Protein AF-A0A952TR27-F1 (afdb_monomer_lite)

Foldseek 3Di:
DQPAAQPDPPVPRQQPDPWFWFEEQQAIWIDQWDFQDCDDQQEGEPDDSQFRTAGSSQSRLVRVLRNVLCVVPVLRHKYKYGQAGSTFDDDPPDSGNRGRQKTWIFATLADDFDFCADPVRAGHSSHPLVSSLSSLLSQQSHWADDVVPIHRQWLAKEAAPNSLQVNLVVCVVVVVQVDPSSLSSLLRYHHDPDRRGTIMIGGAGHPVNPRYDGDPRDRDPTRPNDDPPPPPDPPPDDD

Radius of gyration: 18.31 Å; chains: 1; bounding box: 43×50×58 Å

pLDDT: mean 86.43, std 16.51, range [35.38, 98.5]

Sequence (239 aa):
MIPGSWLDLELGGESIGKAQGRGAEVSGRLEKGTLLPEKGPGFVRLGGAAVNWGAGHLVSLLMRASEALNQRDSRSVIHIGGISHREGGRFQPHKSHQNGLDADILFVGRSRWGSVLNSSQKVTERFDLEKNWEFWRLLVSQRIGTDEDSESVVAMILVSPAIKDRLCQWAREKNVLDDELNRDVMRRIRPTSGHDGHFHLRLHCSPFHKKCVRTKVLLAAGDGCQKKRIRRGAVQARS

Structure (mmCIF, N/CA/C/O backbone):
data_AF-A0A952TR27-F1
#
_entry.id   AF-A0A952TR27-F1
#
loop_
_atom_site.group_PDB
_atom_site.id
_atom_site.type_symbol
_atom_site.label_atom_id
_atom_site.label_alt_id
_atom_site.label_comp_id
_atom_site.label_asym_id
_atom_site.label_entity_id
_atom_site.label_seq_id
_atom_site.pdbx_PDB_ins_code
_atom_site.Cartn_x
_atom_site.Cartn_y
_atom_site.Cartn_z
_atom_site.occupancy
_atom_site.B_iso_or_equiv
_atom_site.auth_seq_id
_atom_site.auth_comp_id
_atom_site.auth_asym_id
_atom_site.auth_atom_id
_atom_site.pdbx_PDB_model_num
ATOM 1 N N . MET A 1 1 ? -5.469 -18.338 8.223 1.00 35.38 1 MET A N 1
ATOM 2 C CA . MET A 1 1 ? -4.060 -18.494 7.800 1.00 35.38 1 MET A CA 1
ATOM 3 C C . MET A 1 1 ? -3.817 -17.597 6.598 1.00 35.38 1 MET A C 1
ATOM 5 O O . MET A 1 1 ? -4.671 -17.562 5.722 1.00 35.38 1 MET A O 1
ATOM 9 N N . ILE A 1 2 ? -2.725 -16.830 6.579 1.00 42.59 2 ILE A N 1
ATOM 10 C CA . ILE A 1 2 ? -2.243 -16.173 5.354 1.00 42.59 2 ILE A CA 1
ATOM 11 C C . ILE A 1 2 ? -1.400 -17.251 4.654 1.00 42.59 2 ILE A C 1
ATOM 13 O O . ILE A 1 2 ? -0.426 -17.681 5.270 1.00 42.59 2 ILE A O 1
ATOM 17 N N . PRO A 1 3 ? -1.790 -17.786 3.479 1.00 46.06 3 PRO A N 1
ATOM 18 C CA . PRO A 1 3 ? -0.911 -18.690 2.735 1.00 46.06 3 PRO A CA 1
ATOM 19 C C . PRO A 1 3 ? 0.459 -18.024 2.495 1.00 46.06 3 PRO A C 1
ATOM 21 O O . PRO A 1 3 ? 0.533 -16.799 2.537 1.00 46.06 3 PRO A O 1
ATOM 24 N N . GLY A 1 4 ? 1.530 -18.808 2.305 1.00 55.09 4 GLY A N 1
ATOM 25 C CA . GLY A 1 4 ? 2.909 -18.303 2.128 1.00 55.09 4 GLY A CA 1
ATOM 26 C C . GLY A 1 4 ? 3.055 -17.222 1.041 1.00 55.09 4 GLY A C 1
ATOM 27 O O . GLY A 1 4 ? 2.094 -16.946 0.335 1.00 55.09 4 GLY A O 1
ATOM 28 N N . SER A 1 5 ? 4.233 -16.590 0.909 1.00 57.59 5 SER A N 1
ATOM 29 C CA . SER A 1 5 ? 4.451 -15.482 -0.051 1.00 57.59 5 SER A CA 1
ATOM 30 C C . SER A 1 5 ? 3.920 -15.840 -1.445 1.00 57.59 5 SER A C 1
ATOM 32 O O . SER A 1 5 ? 4.389 -16.792 -2.058 1.00 57.59 5 SER A O 1
ATOM 34 N N . TRP A 1 6 ? 2.936 -15.084 -1.936 1.00 61.69 6 TRP A N 1
ATOM 35 C CA . TRP A 1 6 ? 2.393 -15.200 -3.297 1.00 61.69 6 TRP A CA 1
ATOM 36 C C . TRP A 1 6 ? 3.243 -14.424 -4.297 1.00 61.69 6 TRP A C 1
ATOM 38 O O . TRP A 1 6 ? 3.119 -14.598 -5.499 1.00 61.69 6 TRP A O 1
ATOM 48 N N . LEU A 1 7 ? 4.104 -13.533 -3.808 1.00 62.00 7 LEU A N 1
ATOM 49 C CA . LEU A 1 7 ? 5.079 -12.851 -4.638 1.00 62.00 7 LEU A CA 1
ATOM 50 C C . LEU A 1 7 ? 6.337 -13.730 -4.728 1.00 62.00 7 LEU A C 1
ATOM 52 O O . LEU A 1 7 ? 7.216 -13.635 -3.874 1.00 62.00 7 LEU A O 1
ATOM 56 N N . ASP A 1 8 ? 6.391 -14.617 -5.722 1.00 51.78 8 ASP A N 1
ATOM 57 C CA . ASP A 1 8 ? 7.579 -15.416 -6.058 1.00 51.78 8 ASP A CA 1
ATOM 58 C C . ASP A 1 8 ? 8.388 -14.695 -7.138 1.00 51.78 8 ASP A C 1
ATOM 60 O O . ASP A 1 8 ? 8.110 -14.800 -8.322 1.00 51.78 8 ASP A O 1
ATOM 64 N N . LEU A 1 9 ? 9.418 -13.944 -6.768 1.00 54.09 9 LEU A N 1
ATOM 65 C CA . LEU A 1 9 ? 10.203 -13.222 -7.771 1.00 54.09 9 LEU A CA 1
ATOM 66 C C . LEU A 1 9 ? 11.326 -14.068 -8.387 1.00 54.09 9 LEU A C 1
ATOM 68 O O . LEU A 1 9 ? 11.958 -13.595 -9.332 1.00 54.09 9 LEU A O 1
ATOM 72 N N . GLU A 1 10 ? 11.571 -15.288 -7.906 1.00 40.22 10 GLU A N 1
ATOM 73 C CA . GLU A 1 10 ? 12.765 -16.074 -8.243 1.00 40.22 10 GLU A CA 1
ATOM 74 C C . GLU A 1 10 ? 12.675 -16.745 -9.621 1.00 40.22 10 GLU A C 1
ATOM 76 O O . GLU A 1 10 ? 13.685 -16.870 -10.313 1.00 40.22 10 GLU A O 1
ATOM 81 N N . LEU A 1 11 ? 11.463 -17.050 -10.097 1.00 38.12 11 LEU A N 1
ATOM 82 C CA . LEU A 1 11 ? 11.213 -17.599 -11.442 1.00 38.12 11 LEU A CA 1
ATOM 83 C C . LEU A 1 11 ? 10.547 -16.598 -12.407 1.00 38.12 11 LEU A C 1
ATOM 85 O O . LEU A 1 11 ? 9.962 -16.983 -13.420 1.00 38.12 11 LEU A O 1
ATOM 89 N N . GLY A 1 12 ? 10.579 -15.299 -12.088 1.00 38.22 12 GLY A N 1
ATOM 90 C CA . GLY A 1 12 ? 9.642 -14.339 -12.685 1.00 38.22 12 GLY A CA 1
ATOM 91 C C . GLY A 1 12 ? 8.189 -14.592 -12.254 1.00 38.22 12 GLY A C 1
ATOM 92 O O . GLY A 1 12 ? 7.263 -14.130 -12.923 1.00 38.22 12 GLY A O 1
ATOM 93 N N . GLY A 1 13 ? 8.000 -15.332 -11.158 1.00 37.00 13 GLY A N 1
ATOM 94 C CA . GLY A 1 13 ? 6.715 -15.752 -10.619 1.00 37.00 13 GLY A CA 1
ATOM 95 C C . GLY A 1 13 ? 5.808 -14.557 -10.334 1.00 37.00 13 GLY A C 1
ATOM 96 O O . GLY A 1 13 ? 6.085 -13.630 -9.576 1.00 37.00 13 GLY A O 1
ATOM 97 N N . GLU A 1 14 ? 4.706 -14.539 -11.069 1.00 49.25 14 GLU A N 1
ATOM 98 C CA . GLU A 1 14 ? 3.582 -13.631 -10.872 1.00 49.25 14 GLU A CA 1
ATOM 99 C C . GLU A 1 14 ? 3.907 -12.127 -10.833 1.00 49.25 14 GLU A C 1
ATOM 101 O O . GLU A 1 14 ? 3.063 -11.352 -10.408 1.00 49.25 14 GLU A O 1
ATOM 106 N N . SER A 1 15 ? 5.061 -11.670 -11.327 1.00 60.44 15 SER A N 1
ATOM 107 C CA . SER A 1 15 ? 5.248 -10.277 -11.735 1.00 60.44 15 SER A CA 1
ATOM 108 C C . SER A 1 15 ? 4.719 -10.136 -13.157 1.00 60.44 15 SER A C 1
ATOM 110 O O . SER A 1 15 ? 5.326 -10.628 -14.108 1.00 60.44 15 SER A O 1
ATOM 112 N N . ILE A 1 16 ? 3.591 -9.449 -13.332 1.00 59.28 16 ILE A N 1
ATOM 113 C CA . ILE A 1 16 ? 3.020 -9.246 -14.666 1.00 59.28 16 ILE A CA 1
ATOM 114 C C . ILE A 1 16 ? 3.969 -8.406 -15.531 1.00 59.28 16 ILE A C 1
ATOM 116 O O . ILE A 1 16 ? 4.169 -7.208 -15.309 1.00 59.28 16 ILE A O 1
ATOM 120 N N . GLY A 1 17 ? 4.478 -9.040 -16.587 1.00 61.75 17 GLY A N 1
ATOM 121 C CA . GLY A 1 17 ? 5.223 -8.390 -17.655 1.00 61.75 17 GLY A CA 1
ATOM 122 C C . GLY A 1 17 ? 6.673 -8.053 -17.304 1.00 61.75 17 GLY A C 1
ATOM 123 O O . GLY A 1 17 ? 7.193 -8.349 -16.234 1.00 61.75 17 GLY A O 1
ATOM 124 N N . LYS A 1 18 ? 7.353 -7.408 -18.256 1.00 74.19 18 LYS A N 1
ATOM 125 C CA . LYS A 1 18 ? 8.771 -7.019 -18.151 1.00 74.19 18 LYS A CA 1
ATOM 126 C C . LYS A 1 18 ? 8.946 -5.607 -17.567 1.00 74.19 18 LYS A C 1
ATOM 128 O O . LYS A 1 18 ? 9.936 -4.954 -17.891 1.00 74.19 18 LYS A O 1
ATOM 133 N N . ALA A 1 19 ? 7.969 -5.121 -16.799 1.00 82.88 19 ALA A N 1
ATOM 134 C CA . ALA A 1 19 ? 7.911 -3.745 -16.317 1.00 82.88 19 ALA A CA 1
ATOM 135 C C . ALA A 1 19 ? 8.901 -3.503 -15.172 1.00 82.88 19 ALA A C 1
ATOM 137 O O . ALA A 1 19 ? 8.807 -4.158 -14.134 1.00 82.88 19 ALA A O 1
ATOM 138 N N . GLN A 1 20 ? 9.816 -2.543 -15.334 1.00 85.94 20 GLN A N 1
ATOM 139 C CA . GLN A 1 20 ? 10.893 -2.290 -14.372 1.00 85.94 20 GLN A CA 1
ATOM 140 C C . GLN A 1 20 ? 10.987 -0.821 -13.976 1.00 85.94 20 GLN A C 1
ATOM 142 O O . GLN A 1 20 ? 11.104 0.064 -14.826 1.00 85.94 20 GLN A O 1
ATOM 147 N N . GLY A 1 21 ? 11.013 -0.572 -12.669 1.00 88.31 21 GLY A N 1
ATOM 148 C CA . GLY A 1 21 ? 11.338 0.742 -12.128 1.00 88.31 21 GLY A CA 1
ATOM 149 C C . GLY A 1 21 ? 12.827 1.055 -12.270 1.00 88.31 21 GLY A C 1
ATOM 150 O O . GLY A 1 21 ? 13.686 0.201 -12.036 1.00 88.31 21 GLY A O 1
ATOM 151 N N . ARG A 1 22 ? 13.138 2.298 -12.631 1.00 91.00 22 ARG A N 1
ATOM 152 C CA . ARG A 1 22 ? 14.495 2.846 -12.702 1.00 91.00 22 ARG A CA 1
ATOM 153 C C . ARG A 1 22 ? 14.609 4.139 -11.917 1.00 91.00 22 ARG A C 1
ATOM 155 O O . ARG A 1 22 ? 13.667 4.927 -11.890 1.00 91.00 22 ARG A O 1
ATOM 162 N N . GLY A 1 23 ? 15.789 4.389 -11.358 1.00 93.31 23 GLY A N 1
ATOM 163 C CA . GLY A 1 23 ? 16.026 5.567 -10.529 1.00 93.31 23 GLY A CA 1
ATOM 164 C C . GLY A 1 23 ? 15.224 5.524 -9.228 1.00 93.31 23 GLY A C 1
ATOM 165 O O . GLY A 1 23 ? 14.748 4.463 -8.811 1.00 93.31 23 GLY A O 1
ATOM 166 N N . ALA A 1 24 ? 15.113 6.679 -8.579 1.00 92.50 24 ALA A N 1
ATOM 167 C CA . ALA A 1 24 ? 14.409 6.834 -7.310 1.00 92.50 24 ALA A CA 1
ATOM 168 C C . ALA A 1 24 ? 12.941 7.236 -7.525 1.00 92.50 24 ALA A C 1
ATOM 170 O O . ALA A 1 24 ? 12.539 7.630 -8.620 1.00 92.50 24 ALA A O 1
ATOM 171 N N . GLU A 1 25 ? 12.147 7.211 -6.458 1.00 91.12 25 GLU A N 1
ATOM 172 C CA . GLU A 1 25 ? 10.722 7.562 -6.470 1.00 91.12 25 GLU A CA 1
ATOM 173 C C . GLU A 1 25 ? 10.421 8.978 -7.011 1.00 91.12 25 GLU A C 1
ATOM 175 O O . GLU A 1 25 ? 9.340 9.210 -7.545 1.00 91.12 25 GLU A O 1
ATOM 180 N N . VAL A 1 26 ? 11.368 9.922 -6.884 1.00 93.75 26 VAL A N 1
ATOM 181 C CA . VAL A 1 26 ? 11.236 11.358 -7.217 1.00 93.75 26 VAL A CA 1
ATOM 182 C C . VAL A 1 26 ? 12.110 11.787 -8.405 1.00 93.75 26 VAL A C 1
ATOM 184 O O . VAL A 1 26 ? 12.136 12.964 -8.768 1.00 93.75 26 VAL A O 1
ATOM 187 N N . SER A 1 27 ? 12.848 10.851 -8.995 1.00 93.69 27 SER A N 1
ATOM 188 C CA . SER A 1 27 ? 13.747 11.077 -10.134 1.00 93.69 27 SER A CA 1
ATOM 189 C C . SER A 1 27 ? 13.903 9.776 -10.922 1.00 93.69 27 SER A C 1
ATOM 191 O O . SER A 1 27 ? 15.001 9.248 -11.122 1.00 93.69 27 SER A O 1
ATOM 193 N N . GLY A 1 28 ? 12.758 9.216 -11.298 1.00 94.62 28 GLY A N 1
ATOM 194 C CA . GLY A 1 28 ? 12.644 7.855 -11.798 1.00 94.62 28 GLY A CA 1
ATOM 195 C C . GLY A 1 28 ? 12.038 7.764 -13.188 1.00 94.62 28 GLY A C 1
ATOM 196 O O . GLY A 1 28 ? 11.567 8.748 -13.758 1.00 94.62 28 GLY A O 1
ATOM 197 N N . ARG A 1 29 ? 12.065 6.548 -13.730 1.00 95.31 29 ARG A N 1
ATOM 198 C CA . ARG A 1 29 ? 11.350 6.151 -14.947 1.00 95.31 29 ARG A CA 1
ATOM 199 C C . ARG A 1 29 ? 10.797 4.744 -14.783 1.00 95.31 29 ARG A C 1
ATOM 201 O O . ARG A 1 29 ? 11.313 3.961 -13.984 1.00 95.31 29 ARG A O 1
ATOM 208 N N . LEU A 1 30 ? 9.794 4.418 -15.582 1.00 94.81 30 LEU A N 1
ATOM 209 C CA . LEU A 1 30 ? 9.240 3.079 -15.704 1.00 94.81 30 LEU A CA 1
ATOM 210 C C . LEU A 1 30 ? 9.549 2.549 -17.106 1.00 94.81 30 LEU A C 1
ATOM 212 O O . LEU A 1 30 ? 9.201 3.164 -18.109 1.00 94.81 30 LEU A O 1
ATOM 216 N N . GLU A 1 31 ? 10.223 1.409 -17.195 1.00 92.69 31 GLU A N 1
ATOM 217 C CA . GLU A 1 31 ? 10.453 0.730 -18.468 1.00 92.69 31 GLU A CA 1
ATOM 218 C C . GLU A 1 31 ? 9.389 -0.336 -18.681 1.00 92.69 31 GLU A C 1
ATOM 220 O O . GLU A 1 31 ? 9.155 -1.142 -17.786 1.00 92.69 31 GLU A O 1
ATOM 225 N N . LYS A 1 32 ? 8.788 -0.369 -19.879 1.00 90.69 32 LYS A N 1
ATOM 226 C CA . LYS A 1 32 ? 7.778 -1.370 -20.271 1.00 90.69 32 LYS A CA 1
ATOM 227 C C . LYS A 1 32 ? 6.636 -1.484 -19.256 1.00 90.69 32 LYS A C 1
ATOM 229 O O . LYS A 1 32 ? 6.249 -2.599 -18.925 1.00 90.69 32 LYS A O 1
ATOM 234 N N . GLY A 1 33 ? 6.145 -0.345 -18.760 1.00 91.12 33 GLY A N 1
ATOM 235 C CA . GLY A 1 33 ? 5.144 -0.292 -17.700 1.00 91.12 33 GLY A CA 1
ATOM 236 C C . GLY A 1 33 ? 3.962 -1.229 -17.933 1.00 91.12 33 GLY A C 1
ATOM 237 O O . GLY A 1 33 ? 3.490 -1.386 -19.062 1.00 91.12 33 GLY A O 1
ATOM 238 N N . THR A 1 34 ? 3.473 -1.821 -16.849 1.00 93.94 34 THR A N 1
ATOM 239 C CA . THR A 1 34 ? 2.275 -2.660 -16.853 1.00 93.94 34 THR A CA 1
ATOM 240 C C . THR A 1 34 ? 1.090 -1.799 -16.440 1.00 93.94 34 THR A C 1
ATOM 242 O O . THR A 1 34 ? 1.102 -1.206 -15.364 1.00 93.94 34 THR A O 1
ATOM 245 N N . LEU A 1 35 ? 0.071 -1.706 -17.294 1.00 95.44 35 LEU A N 1
ATOM 246 C CA . LEU A 1 35 ? -1.171 -1.013 -16.956 1.00 95.44 35 LEU A CA 1
ATOM 247 C 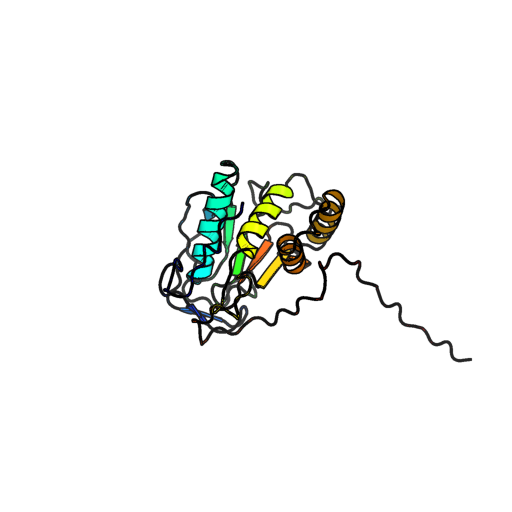C . LEU A 1 35 ? -1.977 -1.863 -15.973 1.00 95.44 35 LEU A C 1
ATOM 249 O O . LEU A 1 35 ? -2.249 -3.031 -16.252 1.00 95.44 35 LEU A O 1
ATOM 253 N N . LEU A 1 36 ? -2.400 -1.270 -14.857 1.00 96.31 36 LEU A N 1
ATOM 254 C CA . LEU A 1 36 ? -3.391 -1.892 -13.983 1.00 96.31 36 LEU A CA 1
ATOM 255 C C . LEU A 1 36 ? -4.721 -2.050 -14.756 1.00 96.31 36 LEU A C 1
ATOM 257 O O . LEU A 1 36 ? -5.202 -1.061 -15.323 1.00 96.31 36 LEU A O 1
ATOM 261 N N . PRO A 1 37 ? -5.346 -3.245 -14.786 1.00 95.81 37 PRO A N 1
ATOM 262 C CA . PRO A 1 37 ? -6.660 -3.422 -15.401 1.00 95.81 37 PRO A CA 1
ATOM 263 C C . PRO A 1 37 ? -7.706 -2.470 -14.811 1.00 95.81 37 PRO A C 1
ATOM 265 O O . PRO A 1 37 ? -7.590 -2.028 -13.672 1.00 95.81 37 PRO A O 1
ATOM 268 N N . GLU A 1 38 ? -8.751 -2.148 -15.571 1.00 96.56 38 GLU A N 1
ATOM 269 C CA . GLU A 1 38 ? -9.817 -1.249 -15.096 1.00 96.56 38 GLU A CA 1
ATOM 270 C C . GLU A 1 38 ? -10.526 -1.753 -13.838 1.00 96.56 38 GLU A C 1
ATOM 272 O O . GLU A 1 38 ? -10.900 -0.969 -12.967 1.00 96.56 38 GLU A O 1
ATOM 277 N N . LYS A 1 39 ? -10.692 -3.067 -13.734 1.00 96.62 39 LYS A N 1
ATOM 278 C CA . LYS A 1 39 ? -11.258 -3.754 -12.579 1.00 96.62 39 LYS A CA 1
ATOM 279 C C . LYS A 1 39 ? -10.799 -5.205 -12.577 1.00 96.62 39 LYS A C 1
ATOM 281 O O . LYS A 1 39 ? -10.413 -5.739 -13.617 1.00 96.62 39 LYS A O 1
ATOM 286 N N . GLY A 1 40 ? -10.909 -5.842 -11.425 1.00 95.81 40 GLY A N 1
ATOM 287 C CA . GLY A 1 40 ? -10.716 -7.276 -11.254 1.00 95.81 40 GLY A CA 1
ATOM 288 C C . GLY A 1 40 ? -11.304 -7.729 -9.919 1.00 95.81 40 GLY A C 1
ATOM 289 O O . GLY A 1 40 ? -11.969 -6.933 -9.247 1.00 95.81 40 GLY A O 1
ATOM 290 N N . PRO A 1 41 ? -11.087 -8.991 -9.522 1.00 95.00 41 PRO A N 1
ATOM 291 C CA . PRO A 1 41 ? -11.549 -9.490 -8.232 1.00 95.00 41 PRO A CA 1
ATOM 292 C C . PRO A 1 41 ? -11.053 -8.596 -7.087 1.00 95.00 41 PRO A C 1
ATOM 294 O O . PRO A 1 41 ? -9.854 -8.437 -6.874 1.00 95.00 41 PRO A O 1
ATOM 297 N N . GLY A 1 42 ? -11.984 -7.954 -6.382 1.00 95.81 42 GLY A N 1
ATOM 298 C CA . GLY A 1 42 ? -11.676 -7.115 -5.226 1.00 95.81 42 GLY A CA 1
ATOM 299 C C . GLY A 1 42 ? -11.098 -5.728 -5.493 1.00 95.81 42 GLY A C 1
ATOM 300 O O . GLY A 1 42 ? -10.805 -5.039 -4.518 1.00 95.81 42 GLY A O 1
ATOM 301 N N . PHE A 1 43 ? -10.948 -5.268 -6.741 1.00 96.88 43 PHE A N 1
ATOM 302 C CA . PHE A 1 43 ? -10.454 -3.910 -7.000 1.00 96.88 43 PHE A CA 1
ATOM 303 C C . PHE A 1 43 ? -11.090 -3.210 -8.200 1.00 96.88 43 PHE A C 1
ATOM 305 O O . PHE A 1 43 ? -11.542 -3.828 -9.166 1.00 96.88 43 PHE A O 1
ATOM 312 N N . VAL A 1 44 ? -11.036 -1.881 -8.151 1.00 96.19 44 VAL A N 1
ATOM 313 C CA . VAL A 1 44 ? -11.328 -0.989 -9.273 1.00 96.19 44 VAL A CA 1
ATOM 314 C C . VAL A 1 44 ? -10.217 0.043 -9.416 1.00 96.19 44 VAL A C 1
ATOM 316 O O . VAL A 1 44 ? -9.720 0.603 -8.433 1.00 96.19 44 VAL A O 1
ATOM 319 N N . ARG A 1 45 ? -9.824 0.303 -10.659 1.00 95.88 45 ARG A N 1
ATOM 320 C CA . ARG A 1 45 ? -8.885 1.363 -11.005 1.00 95.88 45 ARG A CA 1
ATOM 321 C C . ARG A 1 45 ? -9.630 2.684 -11.096 1.00 95.88 45 ARG A C 1
ATOM 323 O O . ARG A 1 45 ? -10.639 2.811 -11.785 1.00 95.88 45 ARG A O 1
ATOM 330 N N . LEU A 1 46 ? -9.107 3.680 -10.405 1.00 92.12 46 LEU A N 1
ATOM 331 C CA . LEU A 1 46 ? -9.607 5.037 -10.424 1.00 92.12 46 LEU A CA 1
ATOM 332 C C . LEU A 1 46 ? -8.833 5.861 -11.450 1.00 92.12 46 LEU A C 1
ATOM 334 O O . LEU A 1 46 ? -7.605 5.801 -11.518 1.00 92.12 46 LEU A O 1
ATOM 338 N N . GLY A 1 47 ? -9.561 6.691 -12.194 1.00 81.06 47 GLY A N 1
ATOM 339 C CA . GLY A 1 47 ? -8.983 7.547 -13.225 1.00 81.06 47 GLY A CA 1
ATOM 340 C C . GLY A 1 47 ? -8.716 6.825 -14.550 1.00 81.06 47 GLY A C 1
ATOM 341 O O . GLY A 1 47 ? -9.086 5.670 -14.766 1.00 81.06 47 GLY A O 1
ATOM 342 N N . GLY A 1 48 ? -8.104 7.549 -15.487 1.00 82.56 48 GLY A N 1
ATOM 343 C CA . GLY A 1 48 ? -7.760 7.044 -16.817 1.00 82.56 48 GLY A CA 1
ATOM 344 C C . GLY A 1 48 ? -6.389 6.372 -16.853 1.00 82.56 48 GLY A C 1
ATOM 345 O O . GLY A 1 48 ? -5.539 6.629 -16.006 1.00 82.56 48 GLY A O 1
ATOM 346 N N . ALA A 1 49 ? -6.148 5.557 -17.884 1.00 90.69 49 ALA A N 1
ATOM 347 C CA . ALA A 1 49 ? -4.914 4.781 -18.019 1.00 90.69 49 ALA A CA 1
ATOM 348 C C . ALA A 1 49 ? -3.642 5.643 -17.993 1.00 90.69 49 ALA A C 1
ATOM 350 O O . ALA A 1 49 ? -2.576 5.124 -17.711 1.00 90.69 49 ALA A O 1
ATOM 351 N N . ALA A 1 50 ? -3.734 6.953 -18.240 1.00 93.69 50 ALA A N 1
ATOM 352 C CA . ALA A 1 50 ? -2.605 7.876 -18.264 1.00 93.69 50 ALA A CA 1
ATOM 353 C C . ALA A 1 50 ? -1.683 7.801 -17.031 1.00 93.69 50 ALA A C 1
ATOM 355 O O . ALA A 1 50 ? -0.490 8.040 -17.188 1.00 93.69 50 ALA A O 1
ATOM 356 N N . VAL A 1 51 ? -2.198 7.475 -15.836 1.00 94.69 51 VAL A N 1
ATOM 357 C CA . VAL A 1 51 ? -1.431 7.512 -14.571 1.00 94.69 51 VAL A CA 1
ATOM 358 C C . VAL A 1 51 ? -1.509 6.220 -13.746 1.00 94.69 51 VAL A C 1
ATOM 360 O O . VAL A 1 51 ? -1.221 6.240 -12.554 1.00 94.69 51 VAL A O 1
ATOM 363 N N . ASN A 1 52 ? -1.888 5.085 -14.339 1.00 96.56 52 ASN A N 1
ATOM 364 C CA . ASN A 1 52 ? -2.012 3.808 -13.617 1.00 96.56 52 ASN A CA 1
ATOM 365 C C . ASN A 1 52 ? -1.087 2.706 -14.162 1.00 96.56 52 ASN A C 1
ATOM 367 O O . ASN A 1 52 ? -1.452 1.527 -14.177 1.00 96.56 52 ASN A O 1
ATOM 371 N N . TRP A 1 53 ? 0.092 3.084 -14.642 1.00 96.44 53 TRP A N 1
ATOM 372 C CA . TRP A 1 53 ? 1.118 2.127 -15.043 1.00 96.44 53 TRP A CA 1
ATOM 373 C C . TRP A 1 53 ? 2.050 1.877 -13.867 1.00 96.44 53 TRP A C 1
ATOM 375 O O . TRP A 1 53 ? 2.385 2.813 -13.157 1.00 96.44 53 TRP A O 1
ATOM 385 N N . GLY A 1 54 ? 2.466 0.636 -13.649 1.00 95.62 54 GLY A N 1
ATOM 386 C CA . GLY A 1 54 ? 3.371 0.276 -12.563 1.00 95.62 54 GLY A CA 1
ATOM 387 C C . GLY A 1 54 ? 4.412 -0.747 -12.988 1.00 95.62 54 GLY A C 1
ATOM 388 O O . GLY A 1 54 ? 4.348 -1.324 -14.079 1.00 95.62 54 GLY A O 1
ATOM 389 N N . ALA A 1 55 ? 5.378 -0.984 -12.105 1.00 93.94 55 ALA A N 1
ATOM 390 C CA . ALA A 1 55 ? 6.229 -2.160 -12.194 1.00 93.94 55 ALA A CA 1
ATOM 391 C C . ALA A 1 55 ? 5.384 -3.434 -12.031 1.00 93.94 55 ALA A C 1
ATOM 393 O O . ALA A 1 55 ? 4.340 -3.420 -11.370 1.00 93.94 55 ALA A O 1
ATOM 394 N N . GLY A 1 56 ? 5.850 -4.542 -12.609 1.00 90.94 56 GLY A N 1
ATOM 395 C CA . GLY A 1 56 ? 5.070 -5.779 -12.661 1.00 90.94 56 GLY A CA 1
ATOM 396 C C . GLY A 1 56 ? 4.708 -6.298 -11.271 1.00 90.94 56 GLY A C 1
ATOM 397 O O . GLY A 1 56 ? 3.552 -6.645 -11.022 1.00 90.94 56 GLY A O 1
ATOM 398 N N . HIS A 1 57 ? 5.650 -6.246 -10.326 1.00 90.88 57 HIS A N 1
ATOM 399 C CA . HIS A 1 57 ? 5.416 -6.679 -8.948 1.00 90.88 57 HIS A CA 1
ATOM 400 C C . HIS A 1 57 ? 4.467 -5.760 -8.172 1.00 90.88 57 HIS A C 1
ATOM 402 O O . HIS A 1 57 ? 3.717 -6.261 -7.341 1.00 90.88 57 HIS A O 1
ATOM 408 N N . LEU A 1 58 ? 4.422 -4.451 -8.464 1.00 95.06 58 LEU A N 1
ATOM 409 C CA . LEU A 1 58 ? 3.427 -3.557 -7.858 1.00 95.06 58 LEU A CA 1
ATOM 410 C C . LEU A 1 58 ? 2.017 -3.915 -8.322 1.00 95.06 58 LEU A C 1
ATOM 412 O O . LEU A 1 58 ? 1.134 -4.122 -7.494 1.00 95.06 58 LEU A O 1
ATOM 416 N N . VAL A 1 59 ? 1.812 -4.010 -9.637 1.00 94.81 59 VAL A N 1
ATOM 417 C CA . VAL A 1 59 ? 0.495 -4.329 -10.209 1.00 94.81 59 VAL A CA 1
ATOM 418 C C . VAL A 1 59 ? -0.005 -5.673 -9.679 1.00 94.81 59 VAL A C 1
ATOM 420 O O . VAL A 1 59 ? -1.155 -5.791 -9.260 1.00 94.81 59 VAL A O 1
ATOM 423 N N . SER A 1 60 ? 0.884 -6.659 -9.611 1.00 92.31 60 SER A N 1
ATOM 424 C CA . SER A 1 60 ? 0.546 -8.012 -9.164 1.00 92.31 60 SER A CA 1
ATOM 425 C C . SER A 1 60 ? 0.224 -8.074 -7.674 1.00 92.31 60 SER A C 1
ATOM 427 O O . SER A 1 60 ? -0.773 -8.686 -7.293 1.00 92.31 60 SER A O 1
ATOM 429 N N . LEU A 1 61 ? 1.003 -7.377 -6.837 1.00 95.19 61 LEU A N 1
ATOM 430 C CA . LEU A 1 61 ? 0.725 -7.242 -5.408 1.00 95.19 61 LEU A CA 1
ATOM 431 C C . LEU A 1 61 ? -0.660 -6.631 -5.170 1.00 95.19 61 LEU A C 1
ATOM 433 O O . LEU A 1 61 ? -1.433 -7.152 -4.367 1.00 95.19 61 LEU A O 1
ATOM 437 N N . LEU A 1 62 ? -0.982 -5.544 -5.878 1.00 96.56 62 LEU A N 1
ATOM 438 C CA . LEU A 1 62 ? -2.262 -4.854 -5.736 1.00 96.56 62 LEU A CA 1
ATOM 439 C C . LEU A 1 62 ? -3.434 -5.748 -6.137 1.00 96.56 62 LEU A C 1
ATOM 441 O O . LEU A 1 62 ? -4.408 -5.828 -5.391 1.00 96.56 62 LEU A O 1
ATOM 445 N N . MET A 1 63 ? -3.337 -6.441 -7.273 1.00 95.44 63 MET A N 1
ATOM 446 C CA . MET A 1 63 ? -4.389 -7.344 -7.747 1.00 95.44 63 MET A CA 1
ATOM 447 C C . MET A 1 63 ? -4.625 -8.495 -6.760 1.00 95.44 63 MET A C 1
ATOM 449 O O . MET A 1 63 ? -5.752 -8.694 -6.313 1.00 95.44 63 MET A O 1
ATOM 453 N N . ARG A 1 64 ? -3.560 -9.194 -6.352 1.00 94.69 64 ARG A N 1
ATOM 454 C CA . ARG A 1 64 ? -3.651 -10.389 -5.495 1.00 94.69 64 ARG A CA 1
ATOM 455 C C . ARG A 1 64 ? -4.078 -10.074 -4.074 1.00 94.69 64 ARG A C 1
ATOM 457 O O . ARG A 1 64 ? -4.914 -10.777 -3.519 1.00 94.69 64 ARG A O 1
ATOM 464 N N . ALA A 1 65 ? -3.550 -9.003 -3.482 1.00 96.31 65 ALA A N 1
ATOM 465 C CA . ALA A 1 65 ? -3.976 -8.589 -2.150 1.00 96.31 65 ALA A CA 1
ATOM 466 C C . ALA A 1 65 ? -5.448 -8.147 -2.148 1.00 96.31 65 ALA A C 1
ATOM 468 O O . ALA A 1 65 ? -6.163 -8.398 -1.178 1.00 96.31 65 ALA A O 1
ATOM 469 N N . SER A 1 66 ? -5.907 -7.505 -3.228 1.00 96.94 66 SER A N 1
ATOM 470 C CA . SER A 1 66 ? -7.304 -7.077 -3.353 1.00 96.94 66 SER A CA 1
ATOM 471 C C . SER A 1 66 ? -8.241 -8.271 -3.505 1.00 96.94 66 SER A C 1
ATOM 473 O O . SER A 1 66 ? -9.250 -8.347 -2.807 1.00 96.94 66 SER A O 1
ATOM 475 N N . GLU A 1 67 ? -7.874 -9.236 -4.349 1.00 96.00 67 GLU A N 1
ATOM 476 C CA . GLU A 1 67 ? -8.602 -10.494 -4.499 1.00 96.00 67 GLU A CA 1
ATOM 477 C C . GLU A 1 67 ? -8.662 -11.265 -3.175 1.00 96.00 67 GLU A C 1
ATOM 479 O O . GLU A 1 67 ? -9.743 -11.652 -2.737 1.00 96.00 67 GLU A O 1
ATOM 484 N N . ALA A 1 68 ? -7.528 -11.414 -2.486 1.00 95.31 68 ALA A N 1
ATOM 485 C CA . ALA A 1 68 ? -7.458 -12.125 -1.213 1.00 95.31 68 ALA A CA 1
ATOM 486 C C . ALA A 1 68 ? -8.321 -11.476 -0.118 1.00 95.31 68 ALA A C 1
ATOM 488 O O . ALA A 1 68 ? -8.922 -12.185 0.690 1.00 95.31 68 ALA A O 1
ATOM 489 N N . LEU A 1 69 ? -8.409 -10.141 -0.073 1.00 96.00 69 LEU A N 1
ATOM 490 C CA . LEU A 1 69 ? -9.320 -9.455 0.848 1.00 96.00 69 LEU A CA 1
ATOM 491 C C . LEU A 1 69 ? -10.785 -9.672 0.446 1.00 96.00 69 LEU A C 1
ATOM 493 O O . LEU A 1 69 ? -11.635 -9.907 1.304 1.00 96.00 69 LEU A O 1
ATOM 497 N N . ASN A 1 70 ? -11.083 -9.616 -0.850 1.00 96.00 70 ASN A N 1
ATOM 498 C CA . ASN A 1 70 ? -12.436 -9.794 -1.368 1.00 96.00 70 ASN A CA 1
ATOM 499 C C . ASN A 1 70 ? -12.971 -11.219 -1.168 1.00 96.00 70 ASN A C 1
ATOM 501 O O . ASN A 1 70 ? -14.149 -11.394 -0.878 1.00 96.00 70 ASN A O 1
ATOM 505 N N . GLN A 1 71 ? -12.105 -12.230 -1.227 1.00 95.88 71 GLN A N 1
ATOM 506 C CA . GLN A 1 71 ? -12.457 -13.610 -0.879 1.00 95.88 71 GLN A CA 1
ATOM 507 C C . GLN A 1 71 ? -12.859 -13.762 0.601 1.00 95.88 71 GLN A C 1
ATOM 509 O O . GLN A 1 71 ? -13.620 -14.668 0.932 1.00 95.88 71 GLN A O 1
ATOM 514 N N . ARG A 1 72 ? -12.377 -12.881 1.494 1.00 94.88 72 ARG A N 1
ATOM 515 C CA . ARG A 1 72 ? -12.754 -12.868 2.923 1.00 94.88 72 ARG A CA 1
ATOM 516 C C . ARG A 1 72 ? -14.049 -12.104 3.183 1.00 94.88 72 ARG A C 1
ATOM 518 O O . ARG A 1 72 ? -14.853 -12.527 4.005 1.00 94.88 72 ARG A O 1
ATOM 525 N N . ASP A 1 73 ? -14.253 -10.988 2.489 1.00 93.06 73 ASP A N 1
ATOM 526 C CA . ASP A 1 73 ? -15.513 -10.241 2.476 1.00 93.06 73 ASP A CA 1
ATOM 527 C C . ASP A 1 73 ? -15.720 -9.649 1.082 1.00 93.06 73 ASP A C 1
ATOM 529 O O . ASP A 1 73 ? -15.029 -8.704 0.690 1.00 93.06 73 ASP A O 1
ATOM 533 N N . SER A 1 74 ? -16.709 -10.165 0.351 1.00 92.12 74 SER A N 1
ATOM 534 C CA . SER A 1 74 ? -16.988 -9.783 -1.039 1.00 92.12 74 SER A CA 1
ATOM 535 C C . SER A 1 74 ? -17.385 -8.313 -1.210 1.00 92.12 74 SER A C 1
ATOM 537 O O . SER A 1 74 ? -17.330 -7.782 -2.321 1.00 92.12 74 SER A O 1
ATOM 539 N N . ARG A 1 75 ? -17.733 -7.619 -0.117 1.00 89.94 75 ARG A N 1
ATOM 540 C CA . ARG A 1 75 ? -18.015 -6.172 -0.105 1.00 89.94 75 ARG A CA 1
ATOM 541 C C . ARG A 1 75 ? -16.747 -5.320 -0.038 1.00 89.94 75 ARG A C 1
ATOM 543 O O . ARG A 1 75 ? -16.818 -4.101 -0.188 1.00 89.94 75 ARG A O 1
ATOM 550 N N . SER A 1 76 ? -15.595 -5.926 0.229 1.00 92.50 76 SER A N 1
ATOM 551 C CA . SER A 1 76 ? -14.312 -5.233 0.284 1.00 92.50 76 SER A CA 1
ATOM 552 C C . SER A 1 76 ? -13.776 -5.040 -1.131 1.00 92.50 76 SER A C 1
ATOM 554 O O . SER A 1 76 ? -13.270 -5.978 -1.745 1.00 92.50 76 SER A O 1
ATOM 556 N N . VAL A 1 77 ? -13.914 -3.817 -1.647 1.00 94.62 77 VAL A N 1
ATOM 557 C CA . VAL A 1 77 ? -13.384 -3.402 -2.952 1.00 94.62 77 VAL A CA 1
ATOM 558 C C . VAL A 1 77 ? -12.331 -2.316 -2.752 1.00 94.62 77 VAL A C 1
ATOM 560 O O . VAL A 1 77 ? -12.616 -1.234 -2.228 1.00 94.62 77 VAL A O 1
ATOM 563 N N . I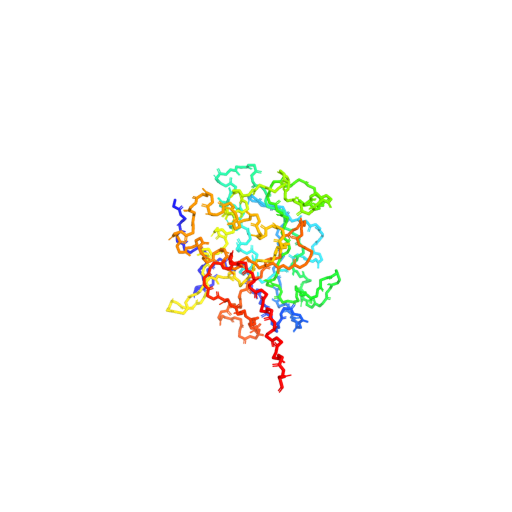LE A 1 78 ? -11.109 -2.596 -3.192 1.00 96.62 78 ILE A N 1
ATOM 564 C CA . ILE A 1 78 ? -9.978 -1.675 -3.144 1.00 96.62 78 ILE A CA 1
ATOM 565 C C . ILE A 1 78 ? -10.047 -0.723 -4.335 1.00 96.62 78 ILE A C 1
ATOM 567 O O . ILE A 1 78 ? -10.093 -1.137 -5.491 1.00 96.62 78 ILE A O 1
ATOM 571 N N . HIS A 1 79 ? -10.040 0.574 -4.053 1.00 96.44 79 HIS A N 1
ATOM 572 C CA . HIS A 1 79 ? -10.067 1.602 -5.084 1.00 96.44 79 HIS A CA 1
ATOM 573 C C . HIS A 1 79 ? -8.652 2.164 -5.254 1.00 96.44 79 HIS A C 1
ATOM 575 O O . HIS A 1 79 ? -8.133 2.842 -4.362 1.00 96.44 79 HIS A O 1
ATOM 581 N N . ILE A 1 80 ? -8.025 1.860 -6.390 1.00 96.81 80 ILE A N 1
ATOM 582 C CA . ILE A 1 80 ? -6.610 2.149 -6.652 1.00 96.81 80 ILE A CA 1
ATOM 583 C C . ILE A 1 80 ? -6.499 3.393 -7.534 1.00 96.81 80 ILE A C 1
ATOM 585 O O . ILE A 1 80 ? -6.975 3.400 -8.666 1.00 96.81 80 ILE A O 1
ATOM 589 N N . GLY A 1 81 ? -5.881 4.444 -7.006 1.00 94.56 81 GLY A N 1
ATOM 590 C CA . GLY A 1 81 ? -5.600 5.711 -7.675 1.00 94.56 81 GLY A CA 1
ATOM 591 C C . GLY A 1 81 ? -4.287 5.717 -8.455 1.00 94.56 81 GLY A C 1
ATOM 592 O O . GLY A 1 81 ? -3.904 4.720 -9.067 1.00 94.56 81 GLY A O 1
ATOM 593 N N . GLY A 1 82 ? -3.630 6.880 -8.481 1.00 94.81 82 GLY A N 1
ATOM 594 C CA . GLY A 1 82 ? -2.412 7.110 -9.261 1.00 94.81 82 GLY A CA 1
ATOM 595 C C . GLY A 1 82 ? -1.275 6.154 -8.889 1.00 94.81 82 GLY A C 1
ATOM 596 O O . GLY A 1 82 ? -1.121 5.814 -7.718 1.00 94.81 82 GLY A O 1
ATOM 597 N N . ILE A 1 83 ? -0.518 5.726 -9.904 1.00 97.19 83 ILE A N 1
ATOM 598 C CA . ILE A 1 83 ? 0.650 4.837 -9.812 1.00 97.19 83 ILE A CA 1
ATOM 599 C C . ILE A 1 83 ? 1.859 5.469 -10.512 1.00 97.19 83 ILE A C 1
ATOM 601 O O . ILE A 1 83 ? 2.853 5.799 -9.883 1.00 97.19 83 ILE A O 1
ATOM 605 N N . SER A 1 84 ? 1.795 5.618 -11.837 1.00 96.56 84 SER A N 1
ATOM 606 C CA . SER A 1 84 ? 2.739 6.397 -12.640 1.00 96.56 84 SER A CA 1
ATOM 607 C C . SER A 1 84 ? 2.229 6.568 -14.067 1.00 96.56 84 SER A C 1
ATOM 609 O O . SER A 1 84 ? 1.332 5.853 -14.527 1.00 96.56 84 SER A O 1
ATOM 611 N N . HIS A 1 85 ? 2.851 7.481 -14.813 1.00 96.31 85 HIS A N 1
ATOM 612 C CA . HIS A 1 85 ? 2.783 7.456 -16.274 1.00 96.31 85 HIS A CA 1
ATOM 613 C C . HIS A 1 85 ? 3.377 6.167 -16.852 1.00 96.31 85 HIS A C 1
ATOM 615 O O . HIS A 1 85 ? 4.139 5.465 -16.183 1.00 96.31 85 HIS A O 1
ATOM 621 N N . ARG A 1 86 ? 3.054 5.878 -18.117 1.00 95.38 86 ARG A N 1
ATOM 622 C CA . ARG A 1 86 ? 3.497 4.679 -18.846 1.00 95.38 86 ARG A CA 1
ATOM 623 C C . ARG A 1 86 ? 5.012 4.495 -18.850 1.00 95.38 86 ARG A C 1
ATOM 625 O O . ARG A 1 86 ? 5.492 3.386 -18.619 1.00 95.38 86 ARG A O 1
ATOM 632 N N . GLU A 1 87 ? 5.746 5.583 -19.046 1.00 96.31 87 GLU A N 1
ATOM 633 C CA . GLU A 1 87 ? 7.210 5.632 -18.992 1.00 96.31 87 GLU A CA 1
ATOM 634 C C . GLU A 1 87 ? 7.740 6.173 -17.647 1.00 96.31 87 GLU A C 1
ATOM 636 O O . GLU A 1 87 ? 8.940 6.421 -17.483 1.00 96.31 87 GLU A O 1
ATOM 641 N N . GLY A 1 88 ? 6.859 6.348 -16.658 1.00 95.88 88 GLY A N 1
ATOM 642 C CA . GLY A 1 88 ? 7.168 6.963 -15.373 1.00 95.88 88 GLY A CA 1
ATOM 643 C C . GLY A 1 88 ? 7.453 8.462 -15.496 1.00 95.88 88 GLY A C 1
ATOM 644 O O . GLY A 1 88 ? 6.887 9.153 -16.340 1.00 95.88 88 GLY A O 1
ATOM 645 N N . GLY A 1 89 ? 8.343 8.975 -14.650 1.00 95.44 89 GLY A N 1
ATOM 646 C CA . GLY A 1 89 ? 8.658 10.399 -14.589 1.00 95.44 89 GLY A CA 1
ATOM 647 C C . GLY A 1 89 ? 7.621 11.224 -13.825 1.00 95.44 89 GLY A C 1
ATOM 648 O O . GLY A 1 89 ? 6.623 10.719 -13.313 1.00 95.44 89 GLY A O 1
ATOM 649 N N . ARG A 1 90 ? 7.915 12.517 -13.680 1.00 95.31 90 ARG A N 1
ATOM 650 C CA . ARG A 1 90 ? 7.148 13.442 -12.839 1.00 95.31 90 ARG A CA 1
ATOM 651 C C . ARG A 1 90 ? 5.771 13.740 -13.428 1.00 95.31 90 ARG A C 1
ATOM 653 O O . ARG A 1 90 ? 5.675 14.114 -14.592 1.00 95.31 90 ARG A O 1
ATOM 660 N N . PHE A 1 91 ? 4.742 13.717 -12.584 1.00 91.50 91 PHE A N 1
ATOM 661 C CA . PHE A 1 91 ? 3.405 14.187 -12.939 1.00 91.50 91 PHE A CA 1
ATOM 662 C C . PHE A 1 91 ? 2.702 14.817 -11.748 1.00 91.50 91 PHE A C 1
ATOM 664 O O . PHE A 1 91 ? 2.826 14.364 -10.615 1.00 91.50 91 PHE A O 1
ATOM 671 N N . GLN A 1 92 ? 1.976 15.899 -12.000 1.00 88.06 92 GLN A N 1
ATOM 672 C CA . GLN A 1 92 ? 1.253 16.598 -10.945 1.00 88.06 92 GLN A CA 1
ATOM 673 C C . GLN A 1 92 ? 0.006 15.806 -10.522 1.00 88.06 92 GLN A C 1
ATOM 675 O O . GLN A 1 92 ? -0.585 15.122 -11.357 1.00 88.06 92 GLN A O 1
ATOM 680 N N . PRO A 1 93 ? -0.429 15.919 -9.255 1.00 87.50 93 PRO A N 1
ATOM 681 C CA . PRO A 1 93 ? 0.184 16.679 -8.154 1.00 87.50 93 PRO A CA 1
ATOM 682 C C . PRO A 1 93 ? 1.316 15.930 -7.415 1.00 87.50 93 PRO A C 1
ATOM 684 O O . PRO A 1 93 ? 1.791 16.389 -6.373 1.00 87.50 93 PRO A O 1
ATOM 687 N N . HIS A 1 94 ? 1.734 14.762 -7.906 1.00 87.56 94 HIS A N 1
ATOM 688 C CA . HIS A 1 94 ? 2.606 13.847 -7.177 1.00 87.56 94 HIS A CA 1
ATOM 689 C C . HIS A 1 94 ? 4.084 14.246 -7.305 1.00 87.56 94 HIS A C 1
ATOM 691 O O . HIS A 1 94 ? 4.607 14.562 -8.374 1.00 87.56 94 HIS A O 1
ATOM 697 N N . LYS A 1 95 ? 4.788 14.248 -6.169 1.00 88.44 95 LYS A N 1
ATOM 698 C CA . LYS A 1 95 ? 6.244 14.470 -6.142 1.00 88.44 95 LYS A CA 1
ATOM 699 C C . LYS A 1 95 ? 7.014 13.165 -6.380 1.00 88.44 95 LYS A C 1
ATOM 701 O O . LYS A 1 95 ? 8.068 13.204 -7.014 1.00 88.44 95 LYS A O 1
ATOM 706 N N . SER A 1 96 ? 6.487 12.049 -5.866 1.00 90.56 96 SER A N 1
ATOM 707 C CA . SER A 1 96 ? 6.965 10.679 -6.103 1.00 90.56 96 SER A CA 1
ATOM 708 C C . SER A 1 96 ? 6.261 10.049 -7.316 1.00 90.56 96 SER A C 1
ATOM 710 O O . SER A 1 96 ? 5.907 10.790 -8.232 1.00 90.56 96 SER A O 1
ATOM 712 N N . HIS A 1 97 ? 6.050 8.725 -7.342 1.00 96.19 97 HIS A N 1
ATOM 713 C CA . HIS A 1 97 ? 5.347 7.999 -8.408 1.00 96.19 97 HIS A CA 1
ATOM 714 C C . HIS A 1 97 ? 6.097 7.934 -9.746 1.00 96.19 97 HIS A C 1
ATOM 716 O O . HIS A 1 97 ? 5.520 7.631 -10.784 1.00 96.19 97 HIS A O 1
ATOM 722 N N . GLN A 1 98 ? 7.405 8.193 -9.767 1.00 96.81 98 GLN A N 1
ATOM 723 C CA . GLN A 1 98 ? 8.126 8.310 -11.041 1.00 96.81 98 GLN A CA 1
ATOM 724 C C . GLN A 1 98 ? 8.680 6.988 -11.582 1.00 96.81 98 GLN A C 1
ATOM 726 O O . GLN A 1 98 ? 8.999 6.908 -12.766 1.00 96.81 98 GLN A O 1
ATOM 731 N N . ASN A 1 99 ? 8.823 5.957 -10.748 1.00 95.38 99 ASN A N 1
ATOM 732 C CA . ASN A 1 99 ? 9.420 4.673 -11.138 1.00 95.38 99 ASN A CA 1
ATOM 733 C C . ASN A 1 99 ? 8.428 3.495 -11.115 1.00 95.38 99 ASN A C 1
ATOM 735 O O . ASN A 1 99 ? 8.848 2.348 -11.254 1.00 95.38 99 ASN A O 1
ATOM 739 N N . GLY A 1 100 ? 7.130 3.765 -10.936 1.00 95.88 100 GLY A N 1
ATOM 740 C CA . GLY A 1 100 ? 6.078 2.744 -10.917 1.00 95.88 100 GLY A CA 1
ATOM 741 C C . GLY A 1 100 ? 6.089 1.833 -9.684 1.00 95.88 100 GLY A C 1
ATOM 742 O O . GLY A 1 100 ? 5.623 0.700 -9.784 1.00 95.88 100 GLY A O 1
ATOM 743 N N . LEU A 1 101 ? 6.652 2.286 -8.554 1.00 96.81 101 LEU A N 1
ATOM 744 C CA . LEU A 1 101 ? 6.683 1.563 -7.267 1.00 96.81 101 LEU A CA 1
ATOM 745 C C . LEU A 1 101 ? 5.840 2.216 -6.167 1.00 96.81 101 LEU A C 1
ATOM 747 O O . LEU A 1 101 ? 5.866 1.752 -5.027 1.00 96.81 101 LEU A O 1
ATOM 751 N N . ASP A 1 102 ? 5.111 3.273 -6.507 1.00 97.94 102 ASP A N 1
ATOM 752 C CA . ASP A 1 102 ? 4.192 3.969 -5.618 1.00 97.94 102 ASP A CA 1
ATOM 753 C C . ASP A 1 102 ? 2.748 3.762 -6.092 1.00 97.94 102 ASP A C 1
ATOM 755 O O . ASP A 1 102 ? 2.512 3.645 -7.291 1.00 97.94 102 ASP A O 1
ATOM 759 N N . ALA A 1 103 ? 1.784 3.732 -5.174 1.00 98.06 103 ALA A N 1
ATOM 760 C CA . ALA A 1 103 ? 0.361 3.747 -5.503 1.00 98.06 103 ALA A CA 1
ATOM 761 C C . ALA A 1 103 ? -0.442 4.482 -4.425 1.00 98.06 103 ALA A C 1
ATOM 763 O O . ALA A 1 103 ? -0.269 4.224 -3.233 1.00 98.06 103 ALA A O 1
ATOM 764 N N . ASP A 1 104 ? -1.361 5.352 -4.835 1.00 97.06 104 ASP A N 1
ATOM 765 C CA . ASP A 1 104 ? -2.296 6.006 -3.916 1.00 97.06 104 ASP A CA 1
ATOM 766 C C . ASP A 1 104 ? -3.603 5.214 -3.876 1.00 97.06 104 ASP A C 1
ATOM 768 O O . ASP A 1 104 ? -4.255 5.026 -4.901 1.00 97.06 104 ASP A O 1
ATOM 772 N N . ILE A 1 105 ? -3.999 4.729 -2.702 1.00 97.31 105 ILE A N 1
ATOM 773 C CA . ILE A 1 105 ? -5.113 3.785 -2.546 1.00 97.31 105 ILE A CA 1
ATOM 774 C C . ILE A 1 105 ? -6.115 4.364 -1.553 1.00 97.31 105 ILE A C 1
ATOM 776 O O . ILE A 1 105 ? -5.746 4.787 -0.452 1.00 97.31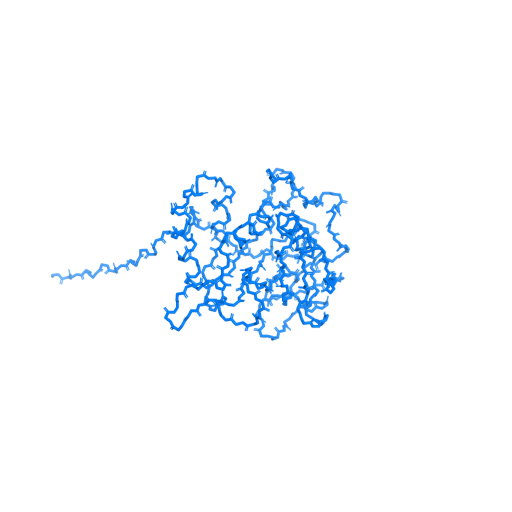 105 ILE A O 1
ATOM 780 N N . LEU A 1 106 ? -7.395 4.411 -1.931 1.00 96.81 106 LEU A N 1
ATOM 781 C CA . LEU A 1 106 ? -8.426 4.867 -1.003 1.00 96.81 106 LEU A CA 1
ATOM 782 C C . LEU A 1 106 ? -8.560 3.885 0.159 1.00 96.81 106 LEU A C 1
ATOM 784 O O . LEU A 1 106 ? -8.462 2.673 -0.018 1.00 96.81 106 LEU A O 1
ATOM 788 N N . PHE A 1 107 ? -8.840 4.418 1.343 1.00 96.94 107 PHE A N 1
ATOM 789 C CA . PHE A 1 107 ? -9.114 3.581 2.503 1.00 96.94 107 PHE A CA 1
ATOM 790 C C . PHE A 1 107 ? -10.374 2.738 2.298 1.00 96.94 107 PHE A C 1
ATOM 792 O O . PHE A 1 107 ? -11.384 3.220 1.775 1.00 96.94 107 PHE A O 1
ATOM 799 N N . VAL A 1 108 ? -10.330 1.494 2.777 1.00 93.94 108 VAL A N 1
ATOM 800 C CA . VAL A 1 108 ? -11.521 0.644 2.871 1.00 93.94 108 VAL A CA 1
ATOM 801 C C . VAL A 1 108 ? -12.511 1.272 3.861 1.00 93.94 108 VAL A C 1
ATOM 803 O O . VAL A 1 108 ? -12.104 1.925 4.823 1.00 93.94 108 VAL A O 1
ATOM 806 N N . GLY A 1 109 ? -13.810 1.124 3.601 1.00 87.50 109 GLY A N 1
ATOM 807 C CA . GLY A 1 109 ? -14.877 1.830 4.327 1.00 87.50 109 GLY A CA 1
ATOM 808 C C . GLY A 1 109 ? -15.335 3.127 3.654 1.00 87.50 109 GLY A C 1
ATOM 809 O O . GLY A 1 109 ? -16.339 3.711 4.057 1.00 87.50 109 GLY A O 1
ATOM 810 N N . ARG A 1 110 ? -14.660 3.550 2.575 1.00 78.81 110 ARG A N 1
ATOM 811 C CA . ARG A 1 110 ? -15.035 4.726 1.782 1.00 78.81 110 ARG A CA 1
ATOM 812 C C . ARG A 1 110 ? -15.580 4.342 0.406 1.00 78.81 110 ARG A C 1
ATOM 814 O O . ARG A 1 110 ? -14.982 3.531 -0.287 1.00 78.81 110 ARG A O 1
ATOM 821 N N . SER A 1 111 ? -16.671 4.984 -0.023 1.00 57.72 111 SER A N 1
ATOM 822 C CA . SER A 1 111 ? -17.267 4.796 -1.361 1.00 57.72 111 SER A CA 1
ATOM 823 C C . SER A 1 111 ? -17.063 5.978 -2.325 1.00 57.72 111 SER A C 1
ATOM 825 O O . SER A 1 111 ? -17.432 5.888 -3.492 1.00 57.72 111 SER A O 1
ATOM 827 N N . ARG A 1 112 ? -16.498 7.113 -1.875 1.00 62.78 112 ARG A N 1
ATOM 828 C CA . ARG A 1 112 ? -16.330 8.353 -2.679 1.00 62.78 112 ARG A CA 1
ATOM 829 C C . ARG A 1 112 ? -15.053 9.108 -2.322 1.00 62.78 112 ARG A C 1
ATOM 831 O O . ARG A 1 112 ? -14.456 8.793 -1.313 1.00 62.78 112 ARG A O 1
ATOM 838 N N . TRP A 1 113 ? -14.625 10.100 -3.101 1.00 65.75 113 TRP A N 1
ATOM 839 C CA . TRP A 1 113 ? -13.439 10.940 -2.846 1.00 65.75 113 TRP A CA 1
ATOM 840 C C . TRP A 1 113 ? -13.620 11.910 -1.648 1.00 65.75 113 TRP A C 1
ATOM 842 O O . TRP A 1 113 ? -14.575 12.675 -1.658 1.00 65.75 113 TRP A O 1
ATOM 852 N N . GLY A 1 114 ? -12.743 11.910 -0.628 1.00 84.50 114 GLY A N 1
ATOM 853 C CA . GLY A 1 114 ? -12.758 12.894 0.483 1.00 84.50 114 GLY A CA 1
ATOM 854 C C . GLY A 1 114 ? -12.313 12.382 1.865 1.00 84.50 114 GLY A C 1
ATOM 855 O O . GLY A 1 114 ? -12.510 11.221 2.189 1.00 84.50 114 GLY A O 1
ATOM 856 N N . SER A 1 115 ? -11.718 13.240 2.697 1.00 93.31 115 SER A N 1
ATOM 857 C CA . SER A 1 115 ? -11.104 12.867 3.989 1.00 93.31 115 SER A CA 1
ATOM 858 C C . SER A 1 115 ? -11.937 11.903 4.859 1.00 93.31 115 SER A C 1
ATOM 860 O O . SER A 1 115 ? -13.164 12.027 4.954 1.00 93.31 115 SER A O 1
ATOM 862 N N . VAL A 1 116 ? -11.260 10.946 5.508 1.00 95.69 116 VAL A N 1
ATOM 863 C CA . VAL A 1 116 ? -11.842 10.120 6.584 1.00 95.69 116 VAL A CA 1
ATOM 864 C C . VAL A 1 116 ? -11.778 10.810 7.948 1.00 95.69 116 VAL A C 1
ATOM 866 O O . VAL A 1 116 ? -12.228 10.241 8.945 1.00 95.69 116 VAL A O 1
ATOM 869 N N . LEU A 1 117 ? -11.218 12.019 8.008 1.00 95.31 117 LEU A N 1
ATOM 870 C CA . LEU A 1 117 ? -11.190 12.847 9.203 1.00 95.31 117 LEU A CA 1
ATOM 871 C C . LEU A 1 117 ? -12.364 13.829 9.202 1.00 95.31 117 LEU A C 1
ATOM 873 O O . LEU A 1 117 ? -12.773 14.335 8.156 1.00 95.31 117 LEU A O 1
ATOM 877 N N . ASN A 1 118 ? -12.888 14.133 10.387 1.00 94.44 118 ASN A N 1
ATOM 878 C CA . ASN A 1 118 ? -13.814 15.248 10.568 1.00 94.44 118 ASN A CA 1
ATOM 879 C C . ASN A 1 118 ? -13.065 16.591 10.702 1.00 94.44 118 ASN A C 1
ATOM 881 O O . ASN A 1 118 ? -11.833 16.645 10.720 1.00 94.44 118 ASN A O 1
ATOM 885 N N . SER A 1 119 ? -13.811 17.691 10.840 1.00 93.75 119 SER A N 1
ATOM 886 C CA . SER A 1 119 ? -13.249 19.041 11.011 1.00 93.75 119 SER A CA 1
ATOM 887 C C . SER A 1 119 ? -12.326 19.179 12.229 1.00 93.75 119 SER A C 1
ATOM 889 O O . SER A 1 119 ? -11.438 20.026 12.233 1.00 93.75 119 SER A O 1
ATOM 891 N N . SER A 1 120 ? -12.475 18.315 13.236 1.00 95.19 120 SER A N 1
ATOM 892 C CA . SER A 1 120 ? -11.618 18.246 14.426 1.00 95.19 120 SER A CA 1
ATOM 893 C C . SER A 1 120 ? -10.441 17.270 14.288 1.00 95.19 120 SER A C 1
ATOM 895 O O . SER A 1 120 ? -9.855 16.891 15.301 1.00 95.19 120 SER A O 1
ATOM 897 N N . GLN A 1 121 ? -10.101 16.833 13.069 1.00 93.94 121 GLN A N 1
ATOM 898 C CA . GLN A 1 121 ? -9.000 15.901 12.784 1.00 93.94 121 GLN A CA 1
ATOM 899 C C . GLN A 1 121 ? -9.146 14.522 13.458 1.00 93.94 121 GLN A C 1
ATOM 901 O O . GLN A 1 121 ? -8.156 13.830 13.688 1.00 93.94 121 GLN A O 1
ATOM 906 N N . LYS A 1 122 ? -10.376 14.090 13.767 1.00 96.38 122 LYS A N 1
ATOM 907 C CA . LYS A 1 122 ? -10.645 12.746 14.303 1.00 96.38 122 LYS A CA 1
ATOM 908 C C . LYS A 1 122 ? -11.071 11.795 13.192 1.00 96.38 122 LYS A C 1
ATOM 910 O O . LYS A 1 122 ? -11.861 12.179 12.332 1.00 96.38 122 LYS A O 1
ATOM 915 N N . VAL A 1 123 ? -10.572 10.559 13.243 1.00 96.38 123 VAL A N 1
ATOM 916 C CA . VAL A 1 123 ? -10.972 9.471 12.336 1.00 96.38 123 VAL A CA 1
ATOM 917 C C . VAL A 1 123 ? -12.457 9.154 12.528 1.00 96.38 123 VAL A C 1
ATOM 919 O O . VAL A 1 123 ? -12.913 9.005 13.660 1.00 96.38 123 VAL A O 1
ATOM 922 N N . THR A 1 124 ? -13.190 9.073 11.421 1.00 95.06 124 THR A N 1
ATOM 923 C CA . THR A 1 124 ? -14.636 8.796 11.361 1.00 95.06 124 THR A CA 1
ATOM 924 C C . THR A 1 124 ? -14.917 7.344 10.964 1.00 95.06 124 THR A C 1
ATOM 926 O O . THR A 1 124 ? -14.014 6.605 10.572 1.00 95.06 124 THR A O 1
ATOM 929 N N . GLU A 1 125 ? -16.189 6.955 10.990 1.00 92.06 125 GLU A N 1
ATOM 930 C CA . GLU A 1 125 ? -16.713 5.673 10.504 1.00 92.06 125 GLU A CA 1
ATOM 931 C C . GLU A 1 125 ? -16.455 5.412 9.010 1.00 92.06 125 GLU A C 1
ATOM 933 O O . GLU A 1 125 ? -16.551 4.278 8.552 1.00 92.06 125 GLU A O 1
ATOM 938 N N . ARG A 1 126 ? -16.061 6.442 8.249 1.00 93.31 126 ARG A N 1
ATOM 939 C CA . ARG A 1 126 ? -15.633 6.318 6.844 1.00 93.31 126 ARG A CA 1
ATOM 940 C C . ARG A 1 126 ? -14.325 5.540 6.671 1.00 93.31 126 ARG A C 1
ATOM 942 O O . ARG A 1 126 ? -13.936 5.251 5.541 1.00 93.31 126 ARG A O 1
ATOM 949 N N . PHE A 1 127 ? -13.612 5.280 7.763 1.00 95.62 127 PHE A N 1
ATOM 950 C CA . PHE A 1 127 ? -12.399 4.478 7.795 1.00 95.62 127 PHE A CA 1
ATOM 951 C C . PHE A 1 127 ? -12.695 3.149 8.487 1.00 95.62 127 PHE A C 1
ATOM 953 O O . PHE A 1 127 ? -12.769 3.079 9.715 1.00 95.62 127 PHE A O 1
ATOM 960 N N . ASP A 1 128 ? -12.841 2.087 7.696 1.00 95.62 128 ASP A N 1
ATOM 961 C CA . ASP A 1 128 ? -13.000 0.739 8.234 1.00 95.62 128 ASP A CA 1
ATOM 962 C C . ASP A 1 128 ? -11.640 0.236 8.718 1.00 95.62 128 ASP A C 1
ATOM 964 O O . ASP A 1 128 ? -10.781 -0.185 7.937 1.00 95.62 128 ASP A O 1
ATOM 968 N N . LEU A 1 129 ? -11.412 0.360 10.020 1.00 95.81 129 LEU A N 1
ATOM 969 C CA . LEU A 1 129 ? -10.108 0.108 10.609 1.00 95.81 129 LEU A CA 1
ATOM 970 C C . LEU A 1 129 ? -9.672 -1.348 10.401 1.00 95.81 129 LEU A C 1
ATOM 972 O O . LEU A 1 129 ? -8.551 -1.586 9.949 1.00 95.81 129 LEU A O 1
ATOM 976 N N . GLU A 1 130 ? -10.556 -2.304 10.679 1.00 95.88 130 GLU A N 1
ATOM 977 C CA . GLU A 1 130 ? -10.240 -3.732 10.613 1.00 95.88 130 GLU A CA 1
ATOM 978 C C . GLU A 1 130 ? -9.927 -4.152 9.171 1.00 95.88 130 GLU A C 1
ATOM 980 O O . GLU A 1 130 ? -8.899 -4.787 8.930 1.00 95.88 130 GLU A O 1
ATOM 985 N N . LYS A 1 131 ? -10.700 -3.683 8.183 1.00 96.38 131 LYS A N 1
ATOM 986 C CA . LYS A 1 131 ? -10.428 -4.005 6.774 1.00 96.38 131 LYS A CA 1
ATOM 987 C C . LYS A 1 131 ? -9.161 -3.361 6.225 1.00 96.38 131 LYS A C 1
ATOM 989 O O . LYS A 1 131 ? -8.431 -4.008 5.475 1.00 96.38 131 LYS A O 1
ATOM 994 N N . ASN A 1 132 ? -8.875 -2.103 6.580 1.00 97.56 132 ASN A N 1
ATOM 995 C CA . ASN A 1 132 ? -7.605 -1.480 6.188 1.00 97.56 132 ASN A CA 1
ATOM 996 C C . ASN A 1 132 ? -6.421 -2.226 6.819 1.00 97.56 132 ASN A C 1
ATOM 998 O O . ASN A 1 132 ? -5.425 -2.477 6.141 1.00 97.56 132 ASN A O 1
ATOM 1002 N N . TRP A 1 133 ? -6.545 -2.633 8.086 1.00 97.69 133 TRP A N 1
ATOM 1003 C CA . TRP A 1 133 ? -5.528 -3.429 8.769 1.00 97.69 133 TRP A CA 1
ATOM 1004 C C . TRP A 1 133 ? -5.289 -4.775 8.081 1.00 97.69 133 TRP A C 1
ATOM 1006 O O . TRP A 1 133 ? -4.143 -5.125 7.797 1.00 97.69 133 TRP A O 1
ATOM 1016 N N . GLU A 1 134 ? -6.352 -5.511 7.754 1.00 97.12 134 GLU A N 1
ATOM 1017 C CA . GLU A 1 134 ? -6.251 -6.773 7.020 1.00 97.12 134 GLU A CA 1
ATOM 1018 C C . GLU A 1 134 ? -5.595 -6.599 5.650 1.00 97.12 134 GLU A C 1
ATOM 1020 O O . GLU A 1 134 ? -4.701 -7.374 5.303 1.00 97.12 134 GLU A O 1
ATOM 1025 N N . PHE A 1 135 ? -5.975 -5.560 4.901 1.00 98.00 135 PHE A N 1
ATOM 1026 C CA . PHE A 1 135 ? -5.360 -5.268 3.610 1.00 98.00 135 PHE A CA 1
ATOM 1027 C C . PHE A 1 135 ? -3.860 -4.986 3.744 1.00 98.00 135 PHE A C 1
ATOM 1029 O O . PHE A 1 135 ? -3.051 -5.529 2.995 1.00 98.00 135 PHE A O 1
ATOM 1036 N N . TRP A 1 136 ? -3.450 -4.200 4.739 1.00 98.38 136 TRP A N 1
ATOM 1037 C CA . TRP A 1 136 ? -2.031 -3.938 4.969 1.00 98.38 136 TRP A CA 1
ATOM 1038 C C . TRP A 1 136 ? -1.263 -5.172 5.442 1.00 98.38 136 TRP A C 1
ATOM 1040 O O . TRP A 1 136 ? -0.123 -5.348 5.018 1.00 98.38 136 TRP A O 1
ATOM 1050 N N . ARG A 1 137 ? -1.869 -6.065 6.237 1.00 97.56 137 ARG A N 1
ATOM 1051 C CA . ARG A 1 137 ? -1.262 -7.372 6.551 1.00 97.56 137 ARG A CA 1
ATOM 1052 C C . ARG A 1 137 ? -1.039 -8.200 5.286 1.00 97.56 137 ARG A C 1
ATOM 1054 O O . ARG A 1 137 ? 0.040 -8.768 5.127 1.00 97.56 137 ARG A O 1
ATOM 1061 N N . LEU A 1 138 ? -2.024 -8.240 4.383 1.00 96.75 138 LEU A N 1
ATOM 1062 C CA . LEU A 1 138 ? -1.907 -8.931 3.096 1.00 96.75 138 LEU A CA 1
ATOM 1063 C C . LEU A 1 138 ? -0.734 -8.375 2.282 1.00 96.75 138 LEU A C 1
ATOM 1065 O O . LEU A 1 138 ? 0.099 -9.156 1.840 1.00 96.75 138 LEU A O 1
ATOM 1069 N N . LEU A 1 139 ? -0.605 -7.050 2.176 1.00 97.38 139 LEU A N 1
ATOM 1070 C CA . LEU A 1 139 ? 0.501 -6.411 1.454 1.00 97.38 139 LEU A CA 1
ATOM 1071 C C . LEU A 1 139 ? 1.869 -6.667 2.109 1.00 97.38 139 LEU A C 1
ATOM 1073 O O . LEU A 1 139 ? 2.811 -7.075 1.437 1.00 97.38 139 LEU A O 1
ATOM 1077 N N . VAL A 1 140 ? 1.993 -6.426 3.418 1.00 96.56 140 VAL A N 1
ATOM 1078 C CA . VAL A 1 140 ? 3.280 -6.473 4.138 1.00 96.56 140 VAL A CA 1
ATOM 1079 C C . VAL A 1 140 ? 3.796 -7.904 4.306 1.00 96.56 140 VAL A C 1
ATOM 1081 O O . VAL A 1 140 ? 5.007 -8.108 4.364 1.00 96.56 140 VAL A O 1
ATOM 1084 N N . SER A 1 141 ? 2.908 -8.899 4.331 1.00 94.06 141 SER A N 1
ATOM 1085 C CA . SER A 1 141 ? 3.309 -10.311 4.380 1.00 94.06 141 SER A CA 1
ATOM 1086 C C . SER A 1 141 ? 4.028 -10.796 3.117 1.00 94.06 141 SER A C 1
ATOM 1088 O O . SER A 1 141 ? 4.739 -11.796 3.183 1.00 94.06 141 SER A O 1
ATOM 1090 N N . GLN A 1 142 ? 3.887 -10.094 1.986 1.00 91.75 142 GLN A N 1
ATOM 1091 C CA . GLN A 1 142 ? 4.543 -10.476 0.736 1.00 91.75 142 GLN A CA 1
ATOM 1092 C C . GLN A 1 142 ? 6.016 -10.092 0.757 1.00 91.75 142 GLN A C 1
ATOM 1094 O O . GLN A 1 142 ? 6.375 -9.019 1.250 1.00 91.75 142 GLN A O 1
ATOM 1099 N N . ARG A 1 143 ? 6.868 -10.964 0.217 1.00 89.75 143 ARG A N 1
ATOM 1100 C CA . ARG A 1 143 ? 8.322 -10.851 0.341 1.00 89.75 143 ARG A CA 1
ATOM 1101 C C . ARG A 1 143 ? 8.983 -10.509 -0.996 1.00 89.75 143 ARG A C 1
ATOM 1103 O O . ARG A 1 143 ? 8.458 -10.824 -2.056 1.00 89.75 143 ARG A O 1
ATOM 1110 N N . ILE A 1 144 ? 10.122 -9.827 -0.941 1.00 86.31 144 ILE A N 1
ATOM 1111 C CA . ILE A 1 144 ? 10.984 -9.484 -2.079 1.00 86.31 144 ILE A CA 1
ATOM 1112 C C . ILE A 1 144 ? 12.438 -9.688 -1.666 1.00 86.31 144 ILE A C 1
ATOM 1114 O O . ILE A 1 144 ? 12.818 -9.318 -0.558 1.00 86.31 144 ILE A O 1
ATOM 1118 N N . GLY A 1 145 ? 13.250 -10.260 -2.545 1.00 81.56 145 GLY A N 1
ATOM 1119 C CA . GLY A 1 145 ? 14.650 -10.574 -2.268 1.00 81.56 145 GLY A CA 1
ATOM 1120 C C . GLY A 1 145 ? 15.025 -11.920 -2.870 1.00 81.56 145 GLY A C 1
ATOM 1121 O O . GLY A 1 145 ? 14.263 -12.468 -3.661 1.00 81.56 145 GLY A O 1
ATOM 1122 N N . THR A 1 146 ? 16.206 -12.396 -2.515 1.00 76.75 146 THR A N 1
ATOM 1123 C CA . THR A 1 146 ? 16.679 -13.766 -2.748 1.00 76.75 146 THR A CA 1
ATOM 1124 C C . THR A 1 146 ? 16.636 -14.480 -1.404 1.00 76.75 146 THR A C 1
ATOM 1126 O O . THR A 1 146 ? 17.051 -13.842 -0.441 1.00 76.75 146 THR A O 1
ATOM 1129 N N . ASP A 1 147 ? 16.126 -15.711 -1.324 1.00 70.75 147 ASP A N 1
ATOM 1130 C CA . ASP A 1 147 ? 15.979 -16.545 -0.109 1.00 70.75 147 ASP A CA 1
ATOM 1131 C C . ASP A 1 147 ? 16.422 -15.906 1.233 1.00 70.75 147 ASP A C 1
ATOM 1133 O O . ASP A 1 147 ? 15.593 -15.368 1.982 1.00 70.75 147 ASP A O 1
ATOM 1137 N N . GLU A 1 148 ? 17.730 -15.913 1.521 1.00 72.69 148 GLU A N 1
ATOM 1138 C CA . GLU A 1 148 ? 18.328 -15.470 2.794 1.00 72.69 148 GLU A CA 1
ATOM 1139 C C . GLU A 1 148 ? 18.189 -13.960 3.080 1.00 72.69 148 GLU A C 1
ATOM 1141 O O . GLU A 1 148 ? 18.107 -13.550 4.237 1.00 72.69 148 GLU A O 1
ATOM 1146 N N . ASP A 1 149 ? 18.081 -13.137 2.037 1.00 76.75 149 ASP A N 1
ATOM 1147 C CA . ASP A 1 149 ? 17.976 -11.672 2.092 1.00 76.75 149 ASP A CA 1
ATOM 1148 C C . ASP A 1 149 ? 16.552 -11.170 1.792 1.00 76.75 149 ASP A C 1
ATOM 1150 O O . ASP A 1 149 ? 16.339 -10.000 1.445 1.00 76.75 149 ASP A O 1
ATOM 1154 N N . SER A 1 150 ? 15.545 -12.042 1.889 1.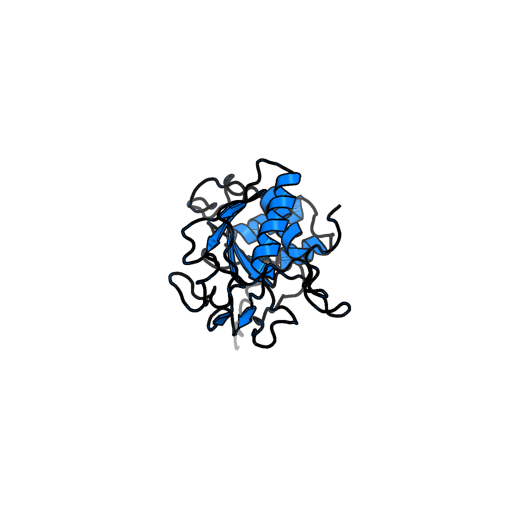00 84.06 150 SER A N 1
ATOM 1155 C CA . SER A 1 150 ? 14.162 -11.620 1.681 1.00 84.06 150 SER A CA 1
ATOM 1156 C C . SER A 1 150 ? 13.719 -10.600 2.741 1.00 84.06 150 SER A C 1
ATOM 1158 O O . SER A 1 150 ? 14.023 -10.689 3.933 1.00 84.06 150 SER A O 1
ATOM 1160 N N . GLU A 1 151 ? 12.930 -9.617 2.326 1.00 87.88 151 GLU A N 1
ATOM 1161 C CA . GLU A 1 151 ? 12.256 -8.657 3.201 1.00 87.88 151 GLU A CA 1
ATOM 1162 C C . GLU A 1 151 ? 10.808 -8.451 2.739 1.00 87.88 151 GLU A C 1
ATOM 1164 O O . GLU A 1 151 ? 10.415 -8.982 1.707 1.00 87.88 151 GLU A O 1
ATOM 1169 N N . SER A 1 152 ? 9.978 -7.706 3.476 1.00 92.44 152 SER A N 1
ATOM 1170 C CA . SER A 1 152 ? 8.653 -7.343 2.947 1.00 92.44 152 SER A CA 1
ATOM 1171 C C . SER A 1 152 ? 8.804 -6.546 1.653 1.00 92.44 152 SER A C 1
ATOM 1173 O O . SER A 1 152 ? 9.636 -5.647 1.588 1.00 92.44 152 SER A O 1
ATOM 1175 N N . VAL A 1 153 ? 7.956 -6.788 0.657 1.00 93.12 153 VAL A N 1
ATOM 1176 C CA . VAL A 1 153 ? 7.905 -5.977 -0.566 1.00 93.12 153 VAL A CA 1
ATOM 1177 C C . VAL A 1 153 ? 7.521 -4.523 -0.289 1.00 93.12 153 VAL A C 1
ATOM 1179 O O . VAL A 1 153 ? 7.923 -3.621 -1.025 1.00 93.12 153 VAL A O 1
ATOM 1182 N N . VAL A 1 154 ? 6.767 -4.268 0.780 1.00 95.81 154 VAL A N 1
ATOM 1183 C CA . VAL A 1 154 ? 6.260 -2.938 1.124 1.00 95.81 154 VAL A CA 1
ATOM 1184 C C . VAL A 1 154 ? 7.334 -2.143 1.841 1.00 95.81 154 VAL A C 1
ATOM 1186 O O . VAL A 1 154 ? 7.654 -2.452 2.975 1.00 95.81 154 VAL A O 1
ATOM 1189 N N . ALA A 1 155 ? 7.828 -1.056 1.261 1.00 95.06 155 ALA A N 1
ATOM 1190 C CA . ALA A 1 155 ? 8.787 -0.177 1.924 1.00 95.06 155 ALA A CA 1
ATOM 1191 C C . ALA A 1 155 ? 8.139 0.733 2.971 1.00 95.06 155 ALA A C 1
ATOM 1193 O O . ALA A 1 155 ? 8.665 0.896 4.073 1.00 95.06 155 ALA A O 1
ATOM 1194 N N . MET A 1 156 ? 6.995 1.330 2.641 1.00 95.31 156 MET A N 1
ATOM 1195 C CA . MET A 1 156 ? 6.249 2.193 3.556 1.00 95.31 156 MET A CA 1
ATOM 1196 C C . MET A 1 156 ? 4.795 2.355 3.117 1.00 95.31 156 MET A C 1
ATOM 1198 O O . MET A 1 156 ? 4.463 2.230 1.939 1.00 95.31 156 MET A O 1
ATOM 1202 N N . ILE A 1 157 ? 3.954 2.690 4.089 1.00 97.81 157 ILE A N 1
ATOM 1203 C CA . ILE A 1 157 ? 2.559 3.085 3.911 1.00 97.81 157 ILE A CA 1
ATOM 1204 C C . ILE A 1 157 ? 2.418 4.462 4.561 1.00 97.81 157 ILE A C 1
ATOM 1206 O O . ILE A 1 157 ? 2.574 4.583 5.775 1.00 97.81 157 ILE A O 1
ATOM 1210 N N . LEU A 1 158 ? 2.171 5.516 3.787 1.00 97.12 158 LEU A N 1
ATOM 1211 C CA . LEU A 1 158 ? 2.008 6.864 4.335 1.00 97.12 158 LEU A CA 1
ATOM 1212 C C . LEU A 1 158 ? 0.534 7.152 4.588 1.00 97.12 158 LEU A C 1
ATOM 1214 O O . LEU A 1 158 ? -0.299 6.989 3.699 1.00 97.12 158 LEU A O 1
ATOM 1218 N N . VAL A 1 159 ? 0.235 7.610 5.799 1.00 97.81 159 VAL A N 1
ATOM 1219 C CA . VAL A 1 159 ? -1.110 7.989 6.252 1.00 97.81 159 VAL A CA 1
ATOM 1220 C C . VAL A 1 159 ? -1.045 9.307 7.009 1.00 97.81 159 VAL A C 1
ATOM 1222 O O . VAL A 1 159 ? 0.027 9.700 7.479 1.00 97.81 159 VAL A O 1
ATOM 1225 N N . SER A 1 160 ? -2.185 9.971 7.192 1.00 97.12 160 SER A N 1
ATOM 1226 C CA . SER A 1 160 ? -2.249 11.151 8.055 1.00 97.12 160 SER A CA 1
ATOM 1227 C C . SER A 1 160 ? -1.816 10.826 9.499 1.00 97.12 160 SER A C 1
ATOM 1229 O O . SER A 1 160 ? -2.023 9.702 9.976 1.00 97.12 160 SER A O 1
ATOM 1231 N N . PRO A 1 161 ? -1.243 11.789 10.250 1.00 97.06 161 PRO A N 1
ATOM 1232 C CA . PRO A 1 161 ? -0.868 11.563 11.646 1.00 97.06 161 PRO A CA 1
ATOM 1233 C C . PRO A 1 161 ? -2.037 11.096 12.524 1.00 97.06 161 PRO A C 1
ATOM 1235 O O . PRO A 1 161 ? -1.867 10.175 13.317 1.00 97.06 161 PRO A O 1
ATOM 1238 N N . ALA A 1 162 ? -3.237 11.650 12.317 1.00 96.69 162 ALA A N 1
ATOM 1239 C CA . ALA A 1 162 ? -4.438 11.267 13.059 1.00 96.69 162 ALA A CA 1
ATOM 1240 C C . ALA A 1 162 ? -4.826 9.792 12.850 1.00 96.69 162 ALA A C 1
ATOM 1242 O O . ALA A 1 162 ? -5.251 9.121 13.792 1.00 96.69 162 ALA A O 1
ATOM 1243 N N . ILE A 1 163 ? -4.643 9.263 11.634 1.00 97.50 163 ILE A N 1
ATOM 1244 C CA . ILE A 1 163 ? -4.893 7.847 11.334 1.00 97.50 163 ILE A CA 1
ATOM 1245 C C . ILE A 1 163 ? -3.857 6.966 12.032 1.00 97.50 163 ILE A C 1
ATOM 1247 O O . ILE A 1 163 ? -4.230 5.983 12.671 1.00 97.50 163 ILE A O 1
ATOM 1251 N N . LYS A 1 164 ? -2.567 7.331 11.975 1.00 97.00 164 LYS A N 1
ATOM 1252 C CA . LYS A 1 164 ? -1.509 6.595 12.686 1.00 97.00 164 LYS A CA 1
ATOM 1253 C C . LYS A 1 164 ? -1.770 6.555 14.195 1.00 97.00 164 LYS A C 1
ATOM 1255 O O . LYS A 1 164 ? -1.661 5.489 14.797 1.00 97.00 164 LYS A O 1
ATOM 1260 N N . ASP A 1 165 ? -2.164 7.678 14.791 1.00 96.38 165 ASP A N 1
ATOM 1261 C CA . ASP A 1 165 ? -2.483 7.754 16.218 1.00 96.38 165 ASP A CA 1
ATOM 1262 C C . ASP A 1 165 ? -3.686 6.873 16.581 1.00 96.38 165 ASP A C 1
ATOM 1264 O O . ASP A 1 165 ? -3.621 6.118 17.556 1.00 96.38 165 ASP A O 1
ATOM 1268 N N . ARG A 1 166 ? -4.759 6.900 15.774 1.00 97.06 166 ARG A N 1
ATOM 1269 C CA . ARG A 1 166 ? -5.930 6.034 15.987 1.00 97.06 166 ARG A CA 1
ATOM 1270 C C . ARG A 1 166 ? -5.580 4.553 15.851 1.00 97.06 166 ARG A C 1
ATOM 1272 O O . ARG A 1 166 ? -6.020 3.763 16.683 1.00 97.06 166 ARG A O 1
ATOM 1279 N N . LEU A 1 167 ? -4.769 4.179 14.861 1.00 97.19 167 LEU A N 1
ATOM 1280 C CA . LEU A 1 167 ? -4.288 2.805 14.685 1.00 97.19 167 LEU A CA 1
ATOM 1281 C C . LEU A 1 167 ? -3.467 2.337 15.887 1.00 97.19 167 LEU A C 1
ATOM 1283 O O . LEU A 1 167 ? -3.650 1.219 16.351 1.00 97.19 167 LEU A O 1
ATOM 1287 N N . CYS A 1 168 ? -2.606 3.193 16.435 1.00 96.19 168 CYS A N 1
ATOM 1288 C CA . CYS A 1 168 ? -1.833 2.873 17.631 1.00 96.19 168 CYS A CA 1
ATOM 1289 C C . CYS A 1 168 ? -2.692 2.726 18.895 1.00 96.19 168 CYS A C 1
ATOM 1291 O O . CYS A 1 168 ? -2.323 1.974 19.794 1.00 96.19 168 CYS A O 1
ATOM 1293 N N . GLN A 1 169 ? -3.807 3.450 19.005 1.00 96.50 169 GLN A N 1
ATOM 1294 C CA . GLN A 1 169 ? -4.777 3.243 20.088 1.00 96.50 169 GLN A CA 1
ATOM 1295 C C . GLN A 1 169 ? -5.498 1.907 19.906 1.00 96.50 169 GLN A C 1
ATOM 1297 O O . GLN A 1 169 ? -5.437 1.057 20.788 1.00 96.50 169 GLN A O 1
ATOM 1302 N N . TRP A 1 170 ? -6.065 1.682 18.719 1.00 97.12 170 TRP A N 1
ATOM 1303 C CA . TRP A 1 170 ? -6.764 0.443 18.389 1.00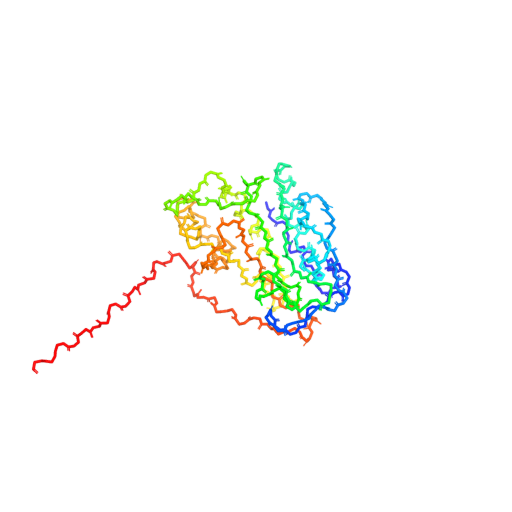 97.12 170 TRP A CA 1
ATOM 1304 C C . TRP A 1 170 ? -5.882 -0.797 18.552 1.00 97.12 170 TRP A C 1
ATOM 1306 O O . TRP A 1 170 ? -6.322 -1.802 19.099 1.00 97.12 170 TRP A O 1
ATOM 1316 N N . ALA A 1 171 ? -4.619 -0.733 18.130 1.00 95.38 171 ALA A N 1
ATOM 1317 C CA . ALA A 1 171 ? -3.733 -1.887 18.187 1.00 95.38 171 ALA A CA 1
ATOM 1318 C C . ALA A 1 171 ? -3.404 -2.303 19.631 1.00 95.38 171 ALA A C 1
ATOM 1320 O O . ALA A 1 171 ? -3.217 -3.490 19.896 1.00 95.38 171 ALA A O 1
ATOM 1321 N N . ARG A 1 172 ? -3.381 -1.336 20.561 1.00 94.19 172 ARG A N 1
ATOM 1322 C CA . ARG A 1 172 ? -3.281 -1.593 22.006 1.00 94.19 172 ARG A CA 1
ATOM 1323 C C . ARG A 1 172 ? -4.590 -2.141 22.563 1.00 94.19 172 ARG A C 1
ATOM 1325 O O . ARG A 1 172 ? -4.559 -3.131 23.276 1.00 94.19 172 ARG A O 1
ATOM 1332 N N . GLU A 1 173 ? -5.723 -1.534 22.202 1.00 95.62 173 GLU A N 1
ATOM 1333 C CA . GLU A 1 173 ? -7.065 -1.987 22.608 1.00 95.62 173 GLU A CA 1
ATOM 1334 C C . GLU A 1 173 ? -7.317 -3.450 22.214 1.00 95.62 173 GLU A C 1
ATOM 1336 O O . GLU A 1 173 ? -7.903 -4.209 22.980 1.00 95.62 173 GLU A O 1
ATOM 1341 N N . LYS A 1 174 ? -6.858 -3.855 21.026 1.00 95.25 174 LYS A N 1
ATOM 1342 C CA . LYS A 1 174 ? -7.024 -5.212 20.489 1.00 95.25 174 LYS A CA 1
ATOM 1343 C C . LYS A 1 174 ? -5.868 -6.163 20.814 1.00 95.25 174 LYS A C 1
ATOM 1345 O O . LYS A 1 174 ? -5.926 -7.317 20.405 1.00 95.25 174 LYS A O 1
ATOM 1350 N N . ASN A 1 175 ? -4.821 -5.684 21.487 1.00 94.19 175 ASN A N 1
ATOM 1351 C CA . ASN A 1 175 ? -3.595 -6.429 21.777 1.00 94.19 175 ASN A CA 1
ATOM 1352 C C . ASN A 1 175 ? -3.008 -7.185 20.562 1.00 94.19 175 ASN A C 1
ATOM 1354 O O . ASN A 1 175 ? -2.680 -8.366 20.635 1.00 94.19 175 ASN A O 1
ATOM 1358 N N . VAL A 1 176 ? -2.904 -6.520 19.405 1.00 93.75 176 VAL A N 1
ATOM 1359 C CA . VAL A 1 176 ? -2.460 -7.178 18.155 1.00 93.75 176 VAL A CA 1
ATOM 1360 C C . VAL A 1 176 ? -0.957 -7.065 17.899 1.00 93.75 176 VAL A C 1
ATOM 1362 O O . VAL A 1 176 ? -0.462 -7.673 16.954 1.00 93.75 176 VAL A O 1
ATOM 1365 N N . LEU A 1 177 ? -0.221 -6.289 18.699 1.00 92.19 177 LEU A N 1
ATOM 1366 C CA . LEU A 1 177 ? 1.203 -6.004 18.469 1.00 92.19 177 LEU A CA 1
ATOM 1367 C C . LEU A 1 177 ? 2.160 -7.063 19.041 1.00 92.19 177 LEU A C 1
ATOM 1369 O O . LEU A 1 177 ? 3.370 -6.915 18.888 1.00 92.19 177 LEU A O 1
ATOM 1373 N N . ASP A 1 178 ? 1.639 -8.138 19.631 1.00 89.62 178 ASP A N 1
ATOM 1374 C CA . ASP A 1 178 ? 2.450 -9.292 20.046 1.00 89.62 178 ASP A CA 1
ATOM 1375 C C . ASP A 1 178 ? 2.886 -10.153 18.840 1.00 89.62 178 ASP A C 1
ATOM 1377 O O . ASP A 1 178 ? 3.903 -10.840 18.888 1.00 89.62 178 ASP A O 1
ATOM 1381 N N . ASP A 1 179 ? 2.166 -10.061 17.718 1.00 93.00 179 ASP A N 1
ATOM 1382 C CA . ASP A 1 179 ? 2.474 -10.741 16.454 1.00 93.00 179 ASP A CA 1
ATOM 1383 C C . ASP A 1 179 ? 3.543 -9.984 15.640 1.00 93.00 179 ASP A C 1
ATOM 1385 O O . ASP A 1 179 ? 3.439 -8.775 15.412 1.00 93.00 179 ASP A O 1
ATOM 1389 N N . GLU A 1 180 ? 4.571 -10.691 15.158 1.00 92.06 180 GLU A N 1
ATOM 1390 C CA . GLU A 1 180 ? 5.693 -10.083 14.425 1.00 92.06 180 GLU A CA 1
ATOM 1391 C C . GLU A 1 180 ? 5.267 -9.368 13.143 1.00 92.06 180 GLU A C 1
ATOM 1393 O O . GLU A 1 180 ? 5.712 -8.243 12.888 1.00 92.06 180 GLU A O 1
ATOM 1398 N N . LEU A 1 181 ? 4.374 -9.983 12.362 1.00 93.44 181 LEU A N 1
ATOM 1399 C CA . LEU A 1 181 ? 3.851 -9.380 11.139 1.00 93.44 181 LEU A CA 1
ATOM 1400 C C . LEU A 1 181 ? 3.080 -8.095 11.462 1.00 93.44 181 LEU A C 1
ATOM 1402 O O . LEU A 1 181 ? 3.272 -7.081 10.795 1.00 93.44 181 LEU A O 1
ATOM 1406 N N . ASN A 1 182 ? 2.251 -8.099 12.504 1.00 95.50 182 ASN A N 1
ATOM 1407 C CA . ASN A 1 182 ? 1.520 -6.918 12.955 1.00 95.50 182 ASN A CA 1
ATOM 1408 C C . ASN A 1 182 ? 2.449 -5.789 13.413 1.00 95.50 182 ASN A C 1
ATOM 1410 O O . ASN A 1 182 ? 2.186 -4.621 13.101 1.00 95.50 182 ASN A O 1
ATOM 1414 N N . ARG A 1 183 ? 3.555 -6.105 14.100 1.00 93.69 183 ARG A N 1
ATOM 1415 C CA . ARG A 1 183 ? 4.574 -5.092 14.409 1.00 93.69 183 ARG A CA 1
ATOM 1416 C C . ARG A 1 183 ? 5.216 -4.541 13.143 1.00 93.69 183 ARG A C 1
ATOM 1418 O O . ARG A 1 183 ? 5.415 -3.329 13.066 1.00 93.69 183 ARG A O 1
ATOM 1425 N N . ASP A 1 184 ? 5.528 -5.388 12.160 1.00 93.62 184 ASP A N 1
ATOM 1426 C CA . ASP A 1 184 ? 6.128 -4.935 10.900 1.00 93.62 184 ASP A CA 1
ATOM 1427 C C . ASP A 1 184 ? 5.167 -4.046 10.099 1.00 93.62 184 ASP A C 1
ATOM 1429 O O . ASP A 1 184 ? 5.556 -2.967 9.645 1.00 93.62 184 ASP A O 1
ATOM 1433 N N . VAL A 1 185 ? 3.888 -4.431 10.024 1.00 96.44 185 VAL A N 1
ATOM 1434 C CA . VAL A 1 185 ? 2.813 -3.609 9.450 1.00 96.44 185 VAL A CA 1
ATOM 1435 C C . VAL A 1 185 ? 2.776 -2.251 10.135 1.00 96.44 185 VAL A C 1
ATOM 1437 O O . VAL A 1 185 ? 2.900 -1.221 9.470 1.00 96.44 185 VAL A O 1
ATOM 1440 N N . MET A 1 186 ? 2.675 -2.225 11.468 1.00 96.12 186 MET A N 1
ATOM 1441 C CA . MET A 1 186 ? 2.607 -0.968 12.207 1.00 96.12 186 MET A CA 1
ATOM 1442 C C . MET A 1 186 ? 3.856 -0.110 11.962 1.00 96.12 186 MET A C 1
ATOM 1444 O O . MET A 1 186 ? 3.735 1.082 11.677 1.00 96.12 186 MET A O 1
ATOM 1448 N N . ARG A 1 187 ? 5.054 -0.701 11.982 1.00 93.38 187 ARG A N 1
ATOM 1449 C CA . ARG A 1 187 ? 6.328 0.000 11.761 1.00 93.38 187 ARG A CA 1
ATOM 1450 C C . ARG A 1 187 ? 6.427 0.643 10.371 1.00 93.38 187 ARG A C 1
ATOM 1452 O O . ARG A 1 187 ? 7.000 1.733 10.246 1.00 93.38 187 ARG A O 1
ATOM 1459 N N . ARG A 1 188 ? 5.848 0.009 9.345 1.00 95.19 188 ARG A N 1
ATOM 1460 C CA . ARG A 1 188 ? 5.804 0.509 7.958 1.00 95.19 188 ARG A CA 1
ATOM 1461 C C . ARG A 1 188 ? 4.748 1.590 7.729 1.00 95.19 188 ARG A C 1
ATOM 1463 O O . ARG A 1 188 ? 4.888 2.350 6.772 1.00 95.19 188 ARG A O 1
ATOM 1470 N N . ILE A 1 189 ? 3.744 1.718 8.601 1.00 96.50 189 ILE A N 1
ATOM 1471 C CA . ILE A 1 189 ? 2.760 2.810 8.547 1.00 96.50 189 ILE A CA 1
ATOM 1472 C C . ILE A 1 189 ? 3.372 4.085 9.147 1.00 96.50 189 ILE A C 1
ATOM 1474 O O . ILE A 1 189 ? 3.648 4.158 10.351 1.00 96.50 189 ILE A O 1
ATOM 1478 N N . ARG A 1 190 ? 3.580 5.106 8.309 1.00 94.19 190 ARG A N 1
ATOM 1479 C CA . ARG A 1 190 ? 4.309 6.341 8.628 1.00 94.19 190 ARG A CA 1
ATOM 1480 C C . ARG A 1 190 ? 3.395 7.573 8.571 1.00 94.19 190 ARG A C 1
ATOM 1482 O O . ARG A 1 190 ? 2.742 7.797 7.551 1.00 94.19 190 ARG A O 1
ATOM 1489 N N . PRO A 1 191 ? 3.392 8.417 9.618 1.00 95.00 191 PRO A N 1
ATOM 1490 C CA . PRO A 1 191 ? 2.597 9.637 9.627 1.00 95.00 191 PRO A CA 1
ATOM 1491 C C . PRO A 1 191 ? 3.204 10.684 8.684 1.00 95.00 191 PRO A C 1
ATOM 1493 O O . PRO A 1 191 ? 4.366 11.066 8.838 1.00 95.00 191 PRO A O 1
ATOM 1496 N N . THR A 1 192 ? 2.407 11.170 7.736 1.00 93.75 192 THR A N 1
ATOM 1497 C CA . THR A 1 192 ? 2.772 12.198 6.751 1.00 93.75 192 THR A CA 1
ATOM 1498 C C . THR A 1 192 ? 1.612 13.174 6.600 1.00 93.75 192 THR A C 1
ATOM 1500 O O . THR A 1 192 ? 0.465 12.750 6.548 1.00 93.75 192 THR A O 1
ATOM 1503 N N . SER A 1 193 ? 1.894 14.481 6.535 1.00 92.75 193 SER A N 1
ATOM 1504 C CA . SER A 1 193 ? 0.847 15.496 6.328 1.00 92.75 193 SER A CA 1
ATOM 1505 C C . SER A 1 193 ? 0.028 15.209 5.059 1.00 92.75 193 SER A C 1
ATOM 1507 O O . SER A 1 193 ? 0.560 14.679 4.079 1.00 92.75 193 SER A O 1
ATOM 1509 N N . GLY A 1 194 ? -1.265 15.532 5.079 1.00 91.00 194 GLY A N 1
ATOM 1510 C CA . GLY A 1 194 ? -2.223 15.032 4.090 1.00 91.00 194 GLY A CA 1
ATOM 1511 C C . GLY A 1 194 ? -2.539 13.552 4.322 1.00 91.00 194 GLY A C 1
ATOM 1512 O O . GLY A 1 194 ? -2.618 13.123 5.470 1.00 91.00 194 GLY A O 1
ATOM 1513 N N . HIS A 1 195 ? -2.718 12.778 3.244 1.00 95.12 195 HIS A N 1
ATOM 1514 C CA . HIS A 1 195 ? -2.980 11.325 3.292 1.00 95.12 195 HIS A CA 1
ATOM 1515 C C . HIS A 1 195 ? -4.128 10.934 4.243 1.00 95.12 195 HIS A C 1
ATOM 1517 O O . HIS A 1 195 ? -4.109 9.910 4.926 1.00 95.12 195 HIS A O 1
ATOM 1523 N N . ASP A 1 196 ? -5.129 11.804 4.331 1.00 95.06 196 ASP A N 1
ATOM 1524 C CA . ASP A 1 196 ? -6.341 11.632 5.124 1.00 95.06 196 ASP A CA 1
ATOM 1525 C C . ASP A 1 196 ? -7.500 11.104 4.270 1.00 95.06 196 ASP A C 1
ATOM 1527 O O . ASP A 1 196 ? -8.520 10.665 4.790 1.00 95.06 196 ASP A O 1
ATOM 1531 N N . GLY A 1 197 ? -7.340 11.114 2.947 1.00 95.12 197 GLY A N 1
ATOM 1532 C CA . GLY A 1 197 ? -8.271 10.517 2.006 1.00 95.12 197 GLY A CA 1
ATOM 1533 C C . GLY A 1 197 ? -7.751 9.271 1.280 1.00 95.12 197 GLY A C 1
ATOM 1534 O O . GLY A 1 197 ? -8.498 8.632 0.546 1.00 95.12 197 GLY A O 1
ATOM 1535 N N . HIS A 1 198 ? -6.490 8.932 1.422 1.00 96.19 198 HIS A N 1
ATOM 1536 C CA . HIS A 1 198 ? -5.884 7.752 0.823 1.00 96.19 198 HIS A CA 1
ATOM 1537 C C . HIS A 1 198 ? -4.627 7.446 1.621 1.00 96.19 198 HIS A C 1
ATOM 1539 O O . HIS A 1 198 ? -4.109 8.331 2.309 1.00 96.19 198 HIS A O 1
ATOM 1545 N N . PHE A 1 199 ? -4.116 6.230 1.494 1.00 97.69 199 PHE A N 1
ATOM 1546 C CA . PHE A 1 199 ? -2.739 5.958 1.869 1.00 97.69 199 PHE A CA 1
ATOM 1547 C C . PHE A 1 199 ? -1.863 5.882 0.628 1.00 97.69 199 PHE A C 1
ATOM 1549 O O . PHE A 1 199 ? -2.307 5.469 -0.443 1.00 97.69 199 PHE A O 1
ATOM 1556 N N . HIS A 1 200 ? -0.611 6.283 0.795 1.00 97.94 200 HIS A N 1
ATOM 1557 C CA . HIS A 1 200 ? 0.419 6.134 -0.221 1.00 97.94 200 HIS A CA 1
ATOM 1558 C C . HIS A 1 200 ? 1.212 4.866 0.073 1.00 97.94 200 HIS A C 1
ATOM 1560 O O . HIS A 1 200 ? 1.898 4.783 1.095 1.00 97.94 200 HIS A O 1
ATOM 1566 N N . LEU A 1 201 ? 1.101 3.869 -0.793 1.00 98.50 201 LEU A N 1
ATOM 1567 C CA . LEU A 1 201 ? 1.897 2.652 -0.741 1.00 98.50 201 LEU A CA 1
ATOM 1568 C C . LEU A 1 201 ? 3.186 2.861 -1.530 1.00 98.50 201 LEU A C 1
ATOM 1570 O O . LEU A 1 201 ? 3.125 3.307 -2.669 1.00 98.50 201 LEU A O 1
ATOM 1574 N N . ARG A 1 202 ? 4.327 2.463 -0.966 1.00 97.81 202 ARG A N 1
ATOM 1575 C CA . ARG A 1 202 ? 5.599 2.362 -1.689 1.00 97.81 202 ARG A CA 1
ATOM 1576 C C . ARG A 1 202 ? 6.203 0.983 -1.528 1.00 97.81 202 ARG A C 1
ATOM 1578 O O . ARG A 1 202 ? 6.257 0.469 -0.410 1.00 97.81 202 ARG A O 1
ATOM 1585 N N . LEU A 1 203 ? 6.733 0.431 -2.614 1.00 95.94 203 LEU A N 1
ATOM 1586 C CA . LEU A 1 203 ? 7.444 -0.846 -2.617 1.00 95.94 203 LEU A CA 1
ATOM 1587 C C . LEU A 1 203 ? 8.963 -0.683 -2.667 1.00 95.94 203 LEU A C 1
ATOM 1589 O O . LEU A 1 203 ? 9.497 0.330 -3.122 1.00 95.94 203 LEU A O 1
ATOM 1593 N N . HIS A 1 204 ? 9.664 -1.718 -2.217 1.00 93.75 204 HIS A N 1
ATOM 1594 C CA . HIS A 1 204 ? 11.093 -1.863 -2.441 1.00 93.75 204 HIS A CA 1
ATOM 1595 C C . HIS A 1 204 ? 11.395 -2.194 -3.912 1.00 93.75 204 HIS A C 1
ATOM 1597 O O . HIS A 1 204 ? 10.567 -2.728 -4.660 1.00 93.75 204 HIS A O 1
ATOM 1603 N N . CYS A 1 205 ? 12.621 -1.872 -4.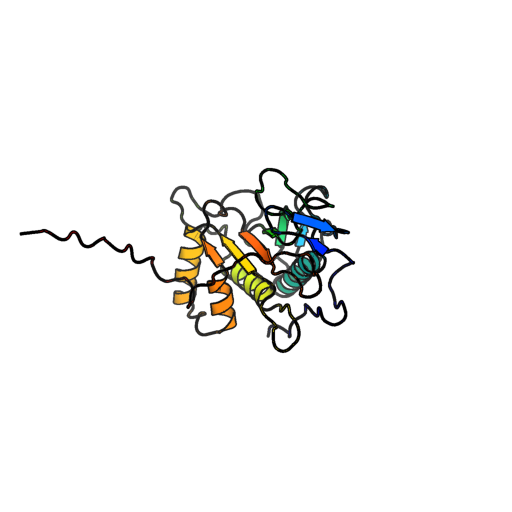330 1.00 91.62 205 CYS A N 1
ATOM 1604 C CA . CYS A 1 205 ? 13.154 -2.334 -5.605 1.00 91.62 205 CYS A CA 1
ATOM 1605 C C . CYS A 1 205 ? 13.276 -3.860 -5.594 1.00 91.62 205 CYS A C 1
ATOM 1607 O O . CYS A 1 205 ? 13.819 -4.427 -4.649 1.00 91.62 205 CYS A O 1
ATOM 1609 N N . SER A 1 206 ? 12.849 -4.500 -6.681 1.00 87.50 206 SER A N 1
ATOM 1610 C CA . SER A 1 206 ? 13.165 -5.906 -6.929 1.00 87.50 206 SER A CA 1
ATOM 1611 C C . SER A 1 206 ? 14.676 -6.106 -7.081 1.00 87.50 206 SER A C 1
ATOM 1613 O O . SER A 1 206 ? 15.316 -5.273 -7.737 1.00 87.50 206 SER A O 1
ATOM 1615 N N . PRO A 1 207 ? 15.258 -7.205 -6.554 1.00 84.06 207 PRO A N 1
ATOM 1616 C CA . PRO A 1 207 ? 16.675 -7.528 -6.759 1.00 84.06 207 PRO A CA 1
ATOM 1617 C C . PRO A 1 207 ? 17.033 -7.694 -8.246 1.00 84.06 207 PRO A C 1
ATOM 1619 O O . PRO A 1 207 ? 18.201 -7.563 -8.626 1.00 84.06 207 PRO A O 1
ATOM 1622 N N . PHE A 1 208 ? 16.038 -7.920 -9.110 1.00 81.44 208 PHE A N 1
ATOM 1623 C CA . PHE A 1 208 ? 16.198 -8.023 -10.561 1.00 81.44 208 PHE A CA 1
ATOM 1624 C C . PHE A 1 208 ? 16.169 -6.662 -11.278 1.00 81.44 208 PHE A C 1
ATOM 1626 O O . PHE A 1 208 ? 16.673 -6.542 -12.394 1.00 81.44 208 PHE A O 1
ATOM 1633 N N . HIS A 1 209 ? 15.658 -5.600 -10.645 1.00 87.81 209 HIS A N 1
ATOM 1634 C CA . HIS A 1 209 ? 15.649 -4.247 -11.213 1.00 87.81 209 HIS A CA 1
ATOM 1635 C C . HIS A 1 209 ? 16.970 -3.531 -10.903 1.00 87.81 209 HIS A C 1
ATOM 1637 O O . HIS A 1 209 ? 17.026 -2.614 -10.086 1.00 87.81 209 HIS A O 1
ATOM 1643 N N . LYS A 1 210 ? 18.053 -3.927 -11.583 1.00 86.50 210 LYS A N 1
ATOM 1644 C CA . LYS A 1 210 ? 19.431 -3.469 -11.290 1.00 86.50 210 LYS A CA 1
ATOM 1645 C C . LYS A 1 210 ? 19.651 -1.952 -11.365 1.00 86.50 210 LYS A C 1
ATOM 1647 O O . LYS A 1 210 ? 20.635 -1.450 -10.839 1.00 86.50 210 LYS A O 1
ATOM 1652 N N . LYS A 1 211 ? 18.756 -1.221 -12.034 1.00 91.50 211 LYS A N 1
ATOM 1653 C CA . LYS A 1 211 ? 18.813 0.244 -12.190 1.00 91.50 211 LYS A CA 1
ATOM 1654 C C . LYS A 1 211 ? 17.801 0.987 -11.313 1.00 91.50 211 LYS A C 1
ATOM 1656 O O . LYS A 1 211 ? 17.655 2.202 -11.444 1.00 91.50 211 LYS A O 1
ATOM 1661 N N . CYS A 1 212 ? 17.080 0.272 -10.455 1.00 93.00 212 CYS A N 1
ATOM 1662 C CA . CYS A 1 212 ? 16.211 0.858 -9.448 1.00 93.00 212 CYS A CA 1
ATOM 1663 C C . CYS A 1 212 ? 17.058 1.348 -8.271 1.00 93.00 212 CYS A C 1
ATOM 1665 O O . CYS A 1 212 ? 17.932 0.631 -7.786 1.00 93.00 212 CYS A O 1
ATOM 1667 N N . VAL A 1 213 ? 16.801 2.569 -7.810 1.00 92.75 213 VAL A N 1
ATOM 1668 C CA . VAL A 1 213 ? 17.480 3.130 -6.641 1.00 92.75 213 VAL A CA 1
ATOM 1669 C C . VAL A 1 213 ? 16.551 2.974 -5.450 1.00 92.75 213 VAL A C 1
ATOM 1671 O O . VAL A 1 213 ? 15.466 3.555 -5.426 1.00 92.75 213 VAL A O 1
ATOM 1674 N N . ARG A 1 214 ? 16.969 2.179 -4.458 1.00 84.38 214 ARG A N 1
ATOM 1675 C CA . ARG A 1 214 ? 16.173 1.966 -3.245 1.00 84.38 214 ARG A CA 1
ATOM 1676 C C . ARG A 1 214 ? 15.965 3.285 -2.514 1.00 84.38 214 ARG A C 1
ATOM 1678 O O . ARG A 1 214 ? 16.923 3.990 -2.192 1.00 84.38 214 ARG A O 1
ATOM 1685 N N . THR A 1 215 ? 14.715 3.557 -2.158 1.00 78.94 215 THR A N 1
ATOM 1686 C CA . THR A 1 215 ? 14.394 4.579 -1.168 1.00 78.94 215 THR A CA 1
ATOM 1687 C C . THR A 1 215 ? 15.100 4.235 0.141 1.00 78.94 215 THR A C 1
ATOM 1689 O O . THR A 1 215 ? 14.985 3.117 0.651 1.00 78.94 215 THR A O 1
ATOM 1692 N N . LYS A 1 216 ? 15.820 5.201 0.716 1.00 76.56 216 LYS A N 1
ATOM 1693 C CA . LYS A 1 216 ? 16.386 5.052 2.059 1.00 76.56 216 LYS A CA 1
ATOM 1694 C C . LYS A 1 216 ? 15.247 5.097 3.075 1.00 76.56 216 LYS A C 1
ATOM 1696 O O . LYS A 1 216 ? 14.755 6.171 3.412 1.00 76.56 216 LYS A O 1
ATOM 1701 N N . VAL A 1 217 ? 14.826 3.932 3.557 1.00 74.62 217 VAL A N 1
ATOM 1702 C CA . VAL A 1 217 ? 13.799 3.821 4.597 1.00 74.62 217 VAL A CA 1
ATOM 1703 C C . VAL A 1 217 ? 14.473 3.507 5.923 1.00 74.62 217 VAL A C 1
ATOM 1705 O O . VAL A 1 217 ? 14.916 2.390 6.162 1.00 74.62 217 VAL A O 1
ATOM 1708 N N . LEU A 1 218 ? 14.548 4.507 6.801 1.00 75.25 218 LEU A N 1
ATOM 1709 C CA . LEU A 1 218 ? 14.964 4.301 8.185 1.00 75.25 218 LEU A CA 1
ATOM 1710 C C . LEU A 1 218 ? 13.744 3.870 9.002 1.00 75.25 218 LEU A C 1
ATOM 1712 O O . LEU A 1 218 ? 12.983 4.702 9.508 1.00 75.25 218 LEU A O 1
ATOM 1716 N N . LEU A 1 219 ? 13.541 2.557 9.105 1.00 74.25 219 LEU A N 1
ATOM 1717 C CA . LEU A 1 219 ? 12.560 1.995 10.026 1.00 74.25 219 LEU A CA 1
ATOM 1718 C C . LEU A 1 219 ? 13.134 2.086 11.442 1.00 74.25 219 LEU A C 1
ATOM 1720 O O . LEU A 1 219 ? 14.043 1.343 11.803 1.00 74.25 219 LEU A O 1
ATOM 1724 N N . ALA A 1 220 ? 12.619 3.028 12.234 1.00 71.44 220 ALA A N 1
ATOM 1725 C CA . ALA A 1 220 ? 12.951 3.113 13.654 1.00 71.44 220 ALA A CA 1
ATOM 1726 C C . ALA A 1 220 ? 12.617 1.788 14.361 1.00 71.44 220 ALA A C 1
ATOM 1728 O O . ALA A 1 220 ? 11.692 1.081 13.954 1.00 71.44 220 ALA A O 1
ATOM 1729 N N . ALA A 1 221 ? 13.360 1.467 15.421 1.00 74.50 221 ALA A N 1
ATOM 1730 C CA . ALA A 1 221 ? 13.072 0.300 16.246 1.00 74.50 221 ALA A CA 1
ATOM 1731 C C . ALA A 1 221 ? 11.661 0.384 16.867 1.00 74.50 221 ALA A C 1
ATOM 1733 O O . ALA A 1 221 ? 11.170 1.469 17.192 1.00 74.50 221 ALA A O 1
ATOM 1734 N N . GLY A 1 222 ? 11.025 -0.776 17.053 1.00 81.81 222 GLY A N 1
ATOM 1735 C CA . GLY A 1 222 ? 9.680 -0.899 17.622 1.00 81.81 222 GLY A CA 1
ATOM 1736 C C . GLY A 1 222 ? 8.539 -0.683 16.618 1.00 81.81 222 GLY A C 1
ATOM 1737 O O . GLY A 1 222 ? 8.726 -0.733 15.406 1.00 81.81 222 GLY A O 1
ATOM 1738 N N . ASP A 1 223 ? 7.334 -0.457 17.143 1.00 82.12 223 ASP A N 1
ATOM 1739 C CA . ASP A 1 223 ? 6.076 -0.332 16.385 1.00 82.12 223 ASP A CA 1
ATOM 1740 C C . ASP A 1 223 ? 5.816 1.084 15.819 1.00 82.12 223 ASP A C 1
ATOM 1742 O O . ASP A 1 223 ? 4.919 1.299 15.003 1.00 82.12 223 ASP A O 1
ATOM 1746 N N . GLY A 1 224 ? 6.595 2.086 16.235 1.00 84.00 224 GLY A N 1
ATOM 1747 C CA . GLY A 1 224 ? 6.369 3.482 15.857 1.00 84.00 224 GLY A CA 1
ATOM 1748 C C . GLY A 1 224 ? 5.096 4.094 16.458 1.00 84.00 224 GLY A C 1
ATOM 1749 O O . GLY A 1 224 ? 4.595 5.083 15.921 1.00 84.00 224 GLY A O 1
ATOM 1750 N N . CYS A 1 225 ? 4.577 3.523 17.550 1.00 88.00 225 CYS A N 1
ATOM 1751 C CA . CYS A 1 225 ? 3.432 4.024 18.313 1.00 88.00 225 CYS A CA 1
ATOM 1752 C C . CYS A 1 225 ? 3.827 4.812 19.568 1.00 88.00 225 CYS A C 1
ATOM 1754 O O . CYS A 1 225 ? 2.957 5.235 20.341 1.00 88.00 225 CYS A O 1
ATOM 1756 N N . GLN A 1 226 ? 5.125 5.016 19.807 1.00 77.56 226 GLN A N 1
ATOM 1757 C CA . GLN A 1 226 ? 5.584 5.817 20.937 1.00 77.56 226 GLN A CA 1
ATOM 1758 C C . GLN A 1 226 ? 5.313 7.303 20.676 1.00 77.56 226 GLN A C 1
ATOM 1760 O O . GLN A 1 226 ? 5.575 7.820 19.588 1.00 77.56 226 GLN A O 1
ATOM 1765 N N . LYS A 1 227 ? 4.820 8.022 21.692 1.00 59.91 227 LYS A N 1
ATOM 1766 C CA . LYS A 1 227 ? 4.709 9.485 21.622 1.00 59.91 227 LYS A CA 1
ATOM 1767 C C . LYS A 1 227 ? 6.107 10.054 21.380 1.00 59.91 227 LYS A C 1
ATOM 1769 O O . LYS A 1 227 ? 7.033 9.726 22.123 1.00 59.91 227 LYS A O 1
ATOM 1774 N N . LYS A 1 228 ? 6.272 10.923 20.375 1.00 55.47 228 LYS A N 1
ATOM 1775 C CA . LYS A 1 228 ? 7.515 11.692 20.211 1.00 55.47 228 LYS A CA 1
ATOM 1776 C C . LYS A 1 228 ? 7.797 12.405 21.536 1.00 55.47 228 LYS A C 1
ATOM 1778 O O . LYS A 1 228 ? 7.076 13.330 21.902 1.00 55.47 228 LYS A O 1
ATOM 1783 N N . ARG A 1 229 ? 8.833 11.982 22.268 1.00 43.50 229 ARG A N 1
ATOM 1784 C CA . ARG A 1 229 ? 9.361 12.775 23.382 1.00 43.50 229 ARG A CA 1
ATOM 1785 C C . ARG A 1 229 ? 9.900 14.057 22.766 1.00 43.50 229 ARG A C 1
ATOM 1787 O O . ARG A 1 229 ? 10.956 14.042 22.138 1.00 43.50 229 ARG A O 1
ATOM 1794 N N . ILE A 1 230 ? 9.169 15.157 22.920 1.00 41.59 230 ILE A N 1
ATOM 1795 C CA . ILE A 1 230 ? 9.729 16.487 22.704 1.00 41.59 230 ILE A CA 1
ATOM 1796 C C . ILE A 1 230 ? 10.880 16.591 23.704 1.00 41.59 230 ILE A C 1
ATOM 1798 O O . ILE A 1 230 ? 10.650 16.638 24.913 1.00 41.59 230 ILE A O 1
ATOM 1802 N N . ARG A 1 231 ? 12.126 16.552 23.222 1.00 39.94 231 ARG A N 1
ATOM 1803 C CA . ARG A 1 231 ? 13.274 16.927 24.045 1.00 39.94 231 ARG A CA 1
ATOM 1804 C C . ARG A 1 231 ? 13.108 18.417 24.331 1.00 39.94 231 ARG A C 1
ATOM 1806 O O . ARG A 1 231 ? 13.443 19.241 23.488 1.00 39.94 231 ARG A O 1
ATOM 1813 N N . ARG A 1 232 ? 12.526 18.765 25.481 1.00 41.41 232 ARG A N 1
ATOM 1814 C CA . ARG A 1 232 ? 12.642 20.124 26.014 1.00 41.41 232 ARG A CA 1
ATOM 1815 C C . ARG A 1 232 ? 14.133 20.334 26.259 1.00 41.41 232 ARG A C 1
ATOM 1817 O O . ARG A 1 232 ? 14.721 19.600 27.049 1.00 41.41 232 ARG A O 1
ATOM 1824 N N . GLY A 1 233 ? 14.747 21.232 25.490 1.00 38.56 233 GLY A N 1
ATOM 1825 C CA . GLY A 1 233 ? 16.143 21.602 25.678 1.00 38.56 233 GLY A CA 1
ATOM 1826 C C . GLY A 1 233 ? 16.348 22.025 27.127 1.00 38.56 233 GLY A C 1
ATOM 1827 O O . GLY A 1 233 ? 15.567 22.814 27.655 1.00 38.56 233 GLY A O 1
ATOM 1828 N N . ALA A 1 234 ? 17.354 21.448 27.778 1.00 38.75 234 ALA A N 1
ATOM 1829 C CA . ALA A 1 234 ? 17.802 21.921 29.072 1.00 38.75 234 ALA A CA 1
ATOM 1830 C C . ALA A 1 234 ? 18.310 23.354 28.879 1.00 38.75 234 ALA A C 1
ATOM 1832 O O . ALA A 1 234 ? 19.338 23.574 28.241 1.00 38.75 234 ALA A O 1
ATOM 1833 N N . VAL A 1 235 ? 17.562 24.329 29.388 1.00 40.72 235 VAL A N 1
ATOM 1834 C CA . VAL A 1 235 ? 18.082 25.676 29.599 1.00 40.72 235 VAL A CA 1
ATOM 1835 C C . VAL A 1 235 ? 19.067 25.546 30.756 1.00 40.72 235 VAL A C 1
ATOM 1837 O O . VAL A 1 235 ? 18.664 25.388 31.905 1.00 40.72 235 VAL A O 1
ATOM 1840 N N . GLN A 1 236 ? 20.362 25.530 30.445 1.00 38.88 236 GLN A N 1
ATOM 1841 C CA . GLN A 1 236 ? 21.398 25.762 31.444 1.00 38.88 236 GLN A CA 1
ATOM 1842 C C . GLN A 1 236 ? 21.255 27.212 31.911 1.00 38.88 236 GLN A C 1
ATOM 1844 O O . GLN A 1 236 ? 21.661 28.140 31.214 1.00 38.88 236 GLN A O 1
ATOM 1849 N N . ALA A 1 237 ? 20.653 27.399 33.083 1.00 39.75 237 ALA A N 1
ATOM 1850 C CA . ALA A 1 237 ? 20.839 28.614 33.854 1.00 39.75 237 ALA A CA 1
ATOM 1851 C C . ALA A 1 237 ? 22.310 28.642 34.292 1.00 39.75 237 ALA A C 1
ATOM 1853 O O . ALA A 1 237 ? 22.752 27.778 35.049 1.00 39.75 237 ALA A O 1
ATOM 1854 N N . ARG A 1 238 ? 23.081 29.583 33.745 1.00 42.34 238 ARG A N 1
ATOM 1855 C CA . ARG A 1 238 ? 24.385 29.944 34.297 1.00 42.34 238 ARG A CA 1
ATOM 1856 C C . ARG A 1 238 ? 24.126 30.874 35.478 1.00 42.34 238 ARG A C 1
ATOM 1858 O O . ARG A 1 238 ? 23.545 31.939 35.286 1.00 42.34 238 ARG A O 1
ATOM 1865 N N . SER A 1 239 ? 24.489 30.406 36.665 1.00 47.59 239 SER A N 1
ATOM 1866 C CA . SER A 1 239 ? 24.805 31.221 37.842 1.00 47.59 239 SER A CA 1
ATOM 1867 C C . SER A 1 239 ? 26.108 31.976 37.628 1.00 47.59 239 SER A C 1
ATOM 1869 O O . SER A 1 239 ? 27.023 31.338 37.052 1.00 47.59 239 SER A O 1
#

Secondary structure (DSSP, 8-state):
--PSPS---TTSTT--SS-EEEEETTEEEEESPEEPPSEETTEEE-S-GGGBEE-HHHHHHHHHHHHHHHHH-TT--EEE---B-TT---BTTBSS-SSS-EEEEPPTT--SSS-SB-TTS-B-TTS-HHHHHHHHHHHHT-EESSGGG-EESEEEEEE-HHHHHHHHHHHHHTT-TTSHHHHHHHHHEEE-SS-SS-EEEEEPPPTT-TTB--------SS-S-S-------------